Protein AF-A0A0P0N389-F1 (afdb_monomer_lite)

Radius of gyration: 20.63 Å; chains: 1; bounding box: 49×53×70 Å

Structure (mmCIF, N/CA/C/O backbone):
data_AF-A0A0P0N389-F1
#
_entry.id   AF-A0A0P0N389-F1
#
loop_
_atom_site.group_PDB
_atom_site.id
_atom_site.type_symbol
_atom_site.label_atom_id
_atom_site.label_alt_id
_atom_site.label_comp_id
_atom_site.label_asym_id
_atom_site.label_entity_id
_atom_site.label_seq_id
_atom_site.pdbx_PDB_ins_code
_atom_site.Cartn_x
_atom_site.Cartn_y
_atom_site.Cartn_z
_atom_site.occupancy
_atom_site.B_iso_or_equiv
_atom_site.auth_seq_id
_atom_site.auth_comp_id
_atom_site.auth_asym_id
_atom_site.auth_atom_id
_atom_site.pdbx_PDB_model_num
ATOM 1 N N . MET A 1 1 ? -2.014 -27.571 27.155 1.00 30.09 1 MET A N 1
ATOM 2 C CA . MET A 1 1 ? -1.392 -27.600 25.811 1.00 30.09 1 MET A CA 1
ATOM 3 C C . MET A 1 1 ? -0.621 -26.304 25.644 1.00 30.09 1 MET A C 1
ATOM 5 O O . MET A 1 1 ? -1.095 -25.312 26.187 1.00 30.09 1 MET A O 1
ATOM 9 N N . PRO A 1 2 ? 0.585 -26.302 25.059 1.00 32.19 2 PRO A N 1
ATOM 10 C CA . PRO A 1 2 ? 1.485 -25.169 25.199 1.00 32.19 2 PRO A CA 1
ATOM 11 C C . PRO A 1 2 ? 0.888 -23.954 24.489 1.00 32.19 2 PRO A C 1
ATOM 13 O O . PRO A 1 2 ? 0.605 -24.010 23.295 1.00 32.19 2 PRO A O 1
ATOM 16 N N . ASN A 1 3 ? 0.693 -22.877 25.251 1.00 33.03 3 ASN A N 1
ATOM 17 C CA . ASN A 1 3 ? 0.392 -21.539 24.761 1.00 33.03 3 ASN A CA 1
ATOM 18 C C . ASN A 1 3 ? 1.588 -21.044 23.938 1.00 33.03 3 ASN A C 1
ATOM 20 O O . ASN A 1 3 ? 2.467 -20.360 24.456 1.00 33.03 3 ASN A O 1
ATOM 24 N N . GLY A 1 4 ? 1.643 -21.420 22.664 1.00 32.09 4 GLY A N 1
ATOM 25 C CA . GLY A 1 4 ? 2.472 -20.725 21.692 1.00 32.09 4 GLY A CA 1
ATOM 26 C C . GLY A 1 4 ? 1.808 -19.389 21.403 1.00 32.09 4 GLY A C 1
ATOM 27 O O . GLY A 1 4 ? 0.853 -19.340 20.629 1.00 32.09 4 GLY A O 1
ATOM 28 N N . LYS A 1 5 ? 2.270 -18.311 22.048 1.00 38.75 5 LYS A N 1
ATOM 29 C CA . LYS A 1 5 ? 2.018 -16.966 21.528 1.00 38.75 5 LYS A CA 1
ATOM 30 C C . LYS A 1 5 ? 2.505 -16.975 20.083 1.00 38.75 5 LYS A C 1
ATOM 32 O O . LYS A 1 5 ? 3.635 -17.354 19.794 1.00 38.75 5 LYS A O 1
ATOM 37 N N . ASN A 1 6 ? 1.598 -16.684 19.165 1.00 47.44 6 ASN A N 1
ATOM 38 C CA . ASN A 1 6 ? 1.933 -16.602 17.761 1.00 47.44 6 ASN A CA 1
ATOM 39 C C . ASN A 1 6 ? 2.642 -15.252 17.587 1.00 47.44 6 ASN A C 1
ATOM 41 O O . ASN A 1 6 ? 1.976 -14.250 17.347 1.00 47.44 6 ASN A O 1
ATOM 45 N N . ASP A 1 7 ? 3.967 -15.216 17.767 1.00 48.06 7 ASP A N 1
ATOM 46 C CA . ASP A 1 7 ? 4.815 -14.001 17.779 1.00 48.06 7 ASP A CA 1
ATOM 47 C C . ASP A 1 7 ? 4.756 -13.170 16.468 1.00 48.06 7 ASP A C 1
ATOM 49 O O . ASP A 1 7 ? 5.422 -12.147 16.320 1.00 48.06 7 ASP A O 1
ATOM 53 N N . ASN A 1 8 ? 3.946 -13.604 15.495 1.00 56.94 8 ASN A N 1
ATOM 54 C CA . ASN A 1 8 ? 3.687 -12.950 14.211 1.00 56.94 8 ASN A CA 1
ATOM 55 C C . ASN A 1 8 ? 2.223 -12.494 14.028 1.00 56.94 8 ASN A C 1
ATOM 57 O O . ASN A 1 8 ? 1.848 -12.092 12.924 1.00 56.94 8 ASN A O 1
ATOM 61 N N . ALA A 1 9 ? 1.379 -12.584 15.060 1.00 84.31 9 ALA A N 1
ATOM 62 C CA . ALA A 1 9 ? 0.003 -12.107 14.985 1.00 84.31 9 ALA A CA 1
ATOM 63 C C . ALA A 1 9 ? -0.034 -10.573 14.883 1.00 84.31 9 ALA A C 1
ATOM 65 O O . ALA A 1 9 ? 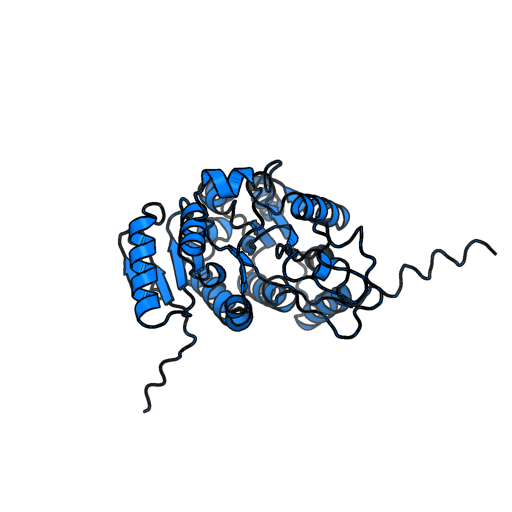0.587 -9.869 15.680 1.00 84.31 9 ALA A O 1
ATOM 66 N N . VAL A 1 10 ? -0.772 -10.064 13.894 1.00 93.44 10 VAL A N 1
ATOM 67 C CA . VAL A 1 10 ? -1.028 -8.627 13.727 1.00 93.44 10 VAL A CA 1
ATOM 68 C C . VAL A 1 10 ? -1.846 -8.123 14.910 1.00 93.44 10 VAL A C 1
ATOM 70 O O . VAL A 1 10 ? -2.863 -8.718 15.261 1.00 93.44 10 VAL A O 1
ATOM 73 N N . GLU A 1 11 ? -1.403 -7.028 15.522 1.00 96.25 11 GLU A N 1
ATOM 74 C CA . GLU A 1 11 ? -2.189 -6.306 16.518 1.00 96.25 11 GLU A CA 1
ATOM 75 C C . GLU A 1 11 ? -3.249 -5.474 15.790 1.00 96.25 11 GLU A C 1
ATOM 77 O O . GLU A 1 11 ? -2.913 -4.591 15.002 1.00 96.25 11 GLU A O 1
ATOM 82 N N . ILE A 1 12 ? -4.528 -5.760 16.030 1.00 97.06 12 ILE A N 1
ATOM 83 C CA . ILE A 1 12 ? -5.650 -5.098 15.358 1.00 97.06 12 ILE A CA 1
ATOM 84 C C . ILE A 1 12 ? -6.293 -4.126 16.344 1.00 97.06 12 ILE A C 1
ATOM 86 O O . ILE A 1 12 ? -6.987 -4.522 17.284 1.00 97.06 12 ILE A O 1
ATOM 90 N N . VAL A 1 13 ? -6.079 -2.835 16.118 1.00 96.50 13 VAL A N 1
ATOM 91 C CA . VAL A 1 13 ? -6.523 -1.773 17.020 1.00 96.50 13 VAL A CA 1
ATOM 92 C C . VAL A 1 13 ? -7.686 -1.026 16.391 1.00 96.50 13 VAL A C 1
ATOM 94 O O . VAL A 1 13 ? -7.509 -0.288 15.427 1.00 96.50 13 VAL A O 1
ATOM 97 N N . CYS A 1 14 ? -8.874 -1.177 16.963 1.00 96.19 14 CYS A N 1
ATOM 98 C CA . CYS A 1 14 ? -10.055 -0.434 16.543 1.00 96.19 14 CYS A CA 1
ATOM 99 C C . CYS A 1 14 ? -10.132 0.902 17.276 1.00 96.19 14 CYS A C 1
ATOM 101 O O . CYS A 1 14 ? -10.114 0.950 18.507 1.00 96.19 14 CYS A O 1
ATOM 103 N N . THR A 1 15 ? -10.182 1.976 16.497 1.00 94.06 15 THR A N 1
ATOM 104 C CA . THR A 1 15 ? -10.127 3.368 16.958 1.00 94.06 15 THR A CA 1
ATOM 105 C C . THR A 1 15 ? -11.488 4.050 16.801 1.00 94.06 15 THR A C 1
ATOM 107 O O . THR A 1 15 ? -12.372 3.534 16.110 1.00 94.06 15 THR A O 1
ATOM 110 N N . GLY A 1 16 ? -11.686 5.195 17.460 1.00 88.62 16 GLY A N 1
ATOM 111 C CA . GLY A 1 16 ? -12.921 5.981 17.354 1.00 88.62 16 GLY A CA 1
ATOM 112 C C . GLY A 1 16 ? -14.187 5.245 17.809 1.00 88.62 16 GLY A C 1
ATOM 113 O O . GLY A 1 16 ? -15.267 5.523 17.293 1.00 88.62 16 GLY A O 1
ATOM 114 N N . GLY A 1 17 ? -14.061 4.274 18.722 1.00 84.81 17 GLY A N 1
ATOM 115 C CA . GLY A 1 17 ? -15.198 3.501 19.236 1.00 84.81 17 GLY A CA 1
ATOM 116 C C . GLY A 1 17 ? -15.728 2.419 18.286 1.00 84.81 17 GLY A C 1
ATOM 117 O O . GLY A 1 17 ? -16.791 1.857 18.545 1.00 84.81 17 GLY A O 1
ATOM 118 N N . LEU A 1 18 ? -15.007 2.095 17.204 1.00 90.94 18 LEU A N 1
ATOM 119 C CA . LEU A 1 18 ? -15.381 0.992 16.319 1.00 90.94 18 LEU A CA 1
ATOM 120 C C . LEU A 1 18 ? -15.379 -0.353 17.052 1.00 90.94 18 LEU A C 1
ATOM 122 O O . LEU A 1 18 ? -14.464 -0.686 17.811 1.00 90.94 18 LEU A O 1
ATOM 126 N N . VAL A 1 19 ? -16.405 -1.154 16.766 1.00 87.81 19 VAL A N 1
ATOM 127 C CA . VAL A 1 19 ? -16.591 -2.483 17.347 1.00 87.81 19 VAL A CA 1
ATOM 128 C C . VAL A 1 19 ? -16.515 -3.526 16.242 1.00 87.81 19 VAL A C 1
ATOM 130 O O . VAL A 1 19 ? -17.331 -3.534 15.327 1.00 87.81 19 VAL A O 1
ATOM 133 N N . SER A 1 20 ? -15.541 -4.422 16.359 1.00 91.38 20 SER A N 1
ATOM 134 C CA . SER A 1 20 ? -15.411 -5.630 15.545 1.00 91.38 20 SER A CA 1
ATOM 135 C C . SER A 1 20 ? -14.908 -6.779 16.423 1.00 91.38 20 SER A C 1
ATOM 137 O O . SER A 1 20 ? -14.230 -6.565 17.439 1.00 91.38 20 SER A O 1
ATOM 139 N N . GLU A 1 21 ? -15.269 -8.008 16.061 1.00 89.50 21 GLU A N 1
ATOM 140 C CA . GLU A 1 21 ? -14.790 -9.229 16.720 1.00 89.50 21 GLU A CA 1
ATOM 141 C C . GLU A 1 21 ? -13.316 -9.520 16.406 1.00 89.50 21 GLU A C 1
ATOM 143 O O . GLU A 1 21 ? -12.667 -10.281 17.119 1.00 89.50 21 GLU A O 1
ATOM 148 N N . LYS A 1 22 ? -12.765 -8.884 15.365 1.00 92.31 22 LYS A N 1
ATOM 149 C CA . LYS A 1 22 ? -11.364 -9.031 14.956 1.00 92.31 22 LYS A CA 1
ATOM 150 C C . LYS A 1 22 ? -10.409 -8.115 15.721 1.00 92.31 22 LYS A C 1
ATOM 152 O O . LYS A 1 22 ? -9.203 -8.333 15.661 1.00 92.31 22 LYS A O 1
ATOM 157 N N . CYS A 1 23 ? -10.914 -7.098 16.424 1.00 93.19 23 CYS A N 1
ATOM 158 C CA . CYS A 1 23 ? -10.073 -6.172 17.182 1.00 93.19 23 CYS A CA 1
ATOM 159 C C . CYS A 1 23 ? -9.429 -6.882 18.380 1.00 93.19 23 CYS A C 1
ATOM 161 O O . CYS A 1 23 ? -10.135 -7.384 19.255 1.00 93.19 23 CYS A O 1
ATOM 163 N N . THR A 1 24 ? -8.103 -6.835 18.486 1.00 93.38 24 THR A N 1
ATOM 164 C CA . THR A 1 24 ? -7.379 -7.230 19.704 1.00 93.38 24 THR A CA 1
ATOM 165 C C . THR A 1 24 ? -7.467 -6.144 20.773 1.00 93.38 24 THR A C 1
ATOM 167 O O . THR A 1 24 ? -7.521 -6.442 21.967 1.00 93.38 24 THR A O 1
ATOM 170 N N . ARG A 1 25 ? -7.551 -4.876 20.348 1.00 92.56 25 ARG A N 1
ATOM 171 C CA . ARG A 1 25 ? -7.720 -3.710 21.219 1.00 92.56 25 ARG A CA 1
ATOM 172 C C . ARG A 1 25 ? -8.785 -2.768 20.680 1.00 92.56 25 ARG A C 1
ATOM 174 O O . ARG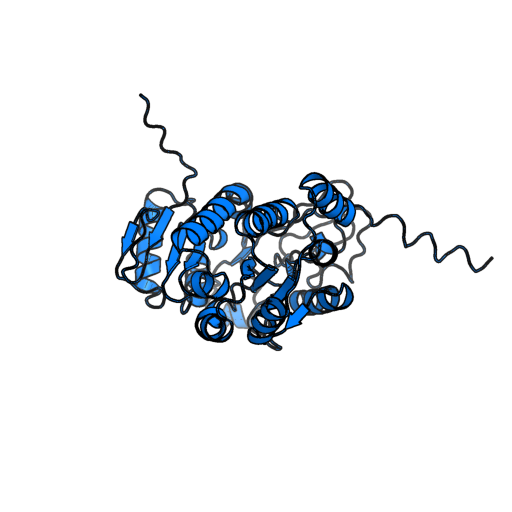 A 1 25 ? -8.949 -2.618 19.472 1.00 92.56 25 ARG A O 1
ATOM 181 N N . ARG A 1 26 ? -9.479 -2.093 21.594 1.00 92.88 26 ARG A N 1
ATOM 182 C CA . ARG A 1 26 ? -10.472 -1.062 21.279 1.00 92.88 26 ARG A CA 1
ATOM 183 C C . ARG A 1 26 ? -10.133 0.201 22.051 1.00 92.88 26 ARG A C 1
ATOM 185 O O . ARG A 1 26 ? -9.856 0.125 23.247 1.00 92.88 26 ARG A O 1
ATOM 192 N N . VAL A 1 27 ? -10.133 1.332 21.361 1.00 92.81 27 VAL A N 1
ATOM 193 C CA . VAL A 1 27 ? -9.868 2.651 21.936 1.00 92.81 27 VAL A CA 1
ATOM 194 C C . VAL A 1 27 ? -10.850 3.673 21.369 1.00 92.81 27 VAL A C 1
ATOM 196 O O . VAL A 1 27 ? -11.275 3.580 20.219 1.00 92.81 27 VAL A O 1
ATOM 199 N N . GLU A 1 28 ? -11.210 4.665 22.179 1.00 91.44 28 GLU A N 1
ATOM 200 C CA . GLU A 1 28 ? -12.109 5.752 21.756 1.00 91.44 28 GLU A CA 1
ATOM 201 C C . GLU A 1 28 ? -11.380 6.875 21.006 1.00 91.44 28 GLU A C 1
ATOM 203 O O . GLU A 1 28 ? -12.012 7.689 20.341 1.00 91.44 28 GLU A O 1
ATOM 208 N N . VAL A 1 29 ? -10.048 6.879 21.062 1.00 89.31 29 VAL A N 1
ATOM 209 C CA . VAL A 1 29 ? -9.176 7.854 20.395 1.00 89.31 29 VAL A CA 1
ATOM 210 C C . VAL A 1 29 ? -9.372 7.799 18.881 1.00 89.31 29 VAL A C 1
ATOM 212 O O . VAL A 1 29 ? -9.338 6.711 18.301 1.00 89.31 29 VAL A O 1
ATOM 215 N N . GLN A 1 30 ? -9.535 8.952 18.233 1.00 90.06 30 GLN A N 1
ATOM 216 C CA . GLN A 1 30 ? -9.589 9.048 16.771 1.00 90.06 30 GLN A CA 1
ATOM 217 C C . GLN A 1 30 ? -8.189 9.115 16.147 1.00 90.06 30 GLN A C 1
ATOM 219 O O . GLN A 1 30 ? -7.245 9.614 16.755 1.00 90.06 30 GLN A O 1
ATOM 224 N N . LEU A 1 31 ? -8.046 8.683 14.888 1.00 89.25 31 LEU A N 1
ATOM 225 C CA . LEU A 1 31 ? -6.760 8.725 14.177 1.00 89.25 31 LEU A CA 1
ATOM 226 C C . LEU A 1 31 ? -6.176 10.151 14.054 1.00 89.25 31 LEU A C 1
ATOM 228 O O . LEU A 1 31 ? -4.957 10.340 14.094 1.00 89.25 31 LEU A O 1
ATOM 232 N N . SER A 1 32 ? -7.043 11.162 13.969 1.00 89.69 32 SER A N 1
ATOM 233 C CA . SER A 1 32 ? -6.669 12.580 13.950 1.00 89.69 32 SER A CA 1
ATOM 234 C C . SER A 1 32 ? -6.014 13.059 15.249 1.00 89.69 32 SER A C 1
ATOM 236 O O . SER A 1 32 ? -5.278 14.047 15.240 1.00 89.69 32 SER A O 1
ATOM 238 N N . GLU A 1 33 ? -6.227 12.358 16.365 1.00 91.81 33 GLU A N 1
ATOM 239 C CA . GLU A 1 33 ? -5.555 12.601 17.644 1.00 91.81 33 GLU A CA 1
ATOM 240 C C . GLU A 1 33 ? -4.174 11.928 17.663 1.00 91.81 33 GLU A C 1
ATOM 242 O O . GLU A 1 33 ? -3.872 11.079 18.504 1.00 91.81 33 GLU A O 1
ATOM 247 N N . THR A 1 34 ? -3.320 12.305 16.707 1.00 89.12 34 THR A N 1
ATOM 248 C CA . THR A 1 34 ? -2.068 11.603 16.380 1.00 89.12 34 THR A CA 1
ATOM 249 C C . THR A 1 34 ? -1.203 11.282 17.604 1.00 89.12 34 THR A C 1
ATOM 251 O O . THR A 1 34 ? -0.726 10.160 17.728 1.00 89.12 34 THR A O 1
ATOM 254 N N . SER A 1 35 ? -1.054 12.210 18.555 1.00 91.12 35 SER A N 1
ATOM 255 C CA . SER A 1 35 ? -0.246 11.995 19.766 1.00 91.12 35 SER A CA 1
ATOM 256 C C . SER A 1 35 ? -0.786 10.876 20.666 1.00 91.12 35 SER A C 1
ATOM 258 O O . SER A 1 35 ? -0.009 10.088 21.199 1.00 91.12 35 SER A O 1
ATOM 260 N N . ASN A 1 36 ? -2.109 10.758 20.804 1.00 92.00 36 ASN A N 1
ATOM 261 C CA . ASN A 1 36 ? -2.734 9.693 21.592 1.00 92.00 36 ASN A CA 1
ATOM 262 C C . ASN A 1 36 ? -2.542 8.328 20.915 1.00 92.00 36 ASN A C 1
ATOM 264 O O . ASN A 1 36 ? -2.261 7.332 21.582 1.00 92.00 36 ASN A O 1
ATOM 268 N N . VAL A 1 37 ? -2.638 8.293 19.582 1.00 93.25 37 VAL A N 1
ATOM 269 C CA . VAL A 1 37 ? -2.403 7.082 18.783 1.00 93.25 37 VAL A CA 1
ATOM 270 C C . VAL A 1 37 ? -0.933 6.657 18.832 1.00 93.25 37 VAL A C 1
ATOM 272 O O . VAL A 1 37 ? -0.654 5.468 18.966 1.00 93.25 37 VAL A O 1
ATOM 275 N N . ILE A 1 38 ? 0.011 7.601 18.795 1.00 93.38 38 ILE A N 1
ATOM 276 C CA . ILE A 1 38 ? 1.445 7.311 18.947 1.00 93.38 38 ILE A CA 1
ATOM 277 C C . ILE A 1 38 ? 1.727 6.696 20.311 1.00 93.38 38 ILE A C 1
ATOM 279 O O . ILE A 1 38 ? 2.327 5.629 20.362 1.00 93.38 38 ILE A O 1
ATOM 283 N N . ASN A 1 39 ? 1.229 7.292 21.397 1.00 92.69 39 ASN A N 1
ATOM 284 C CA . ASN A 1 39 ? 1.406 6.732 22.739 1.00 92.69 39 ASN A CA 1
ATOM 285 C C . ASN A 1 39 ? 0.855 5.299 22.828 1.00 92.69 39 ASN A C 1
ATOM 287 O O . ASN A 1 39 ? 1.442 4.430 23.469 1.00 92.69 39 ASN A O 1
ATOM 291 N N . LEU A 1 40 ? -0.276 5.025 22.172 1.00 93.06 40 LEU A N 1
ATOM 292 C CA . LEU A 1 40 ? -0.839 3.678 22.100 1.00 93.06 40 LEU A CA 1
ATOM 293 C C . LEU A 1 40 ? 0.078 2.704 21.345 1.00 93.06 40 LEU A C 1
ATOM 295 O O . LEU A 1 40 ? 0.295 1.591 21.821 1.00 93.06 40 LEU A O 1
ATOM 299 N N . ILE A 1 41 ? 0.614 3.117 20.195 1.00 94.00 41 ILE A N 1
ATOM 300 C CA . ILE A 1 41 ? 1.555 2.324 19.394 1.00 94.00 41 ILE A CA 1
ATOM 301 C C . ILE A 1 41 ? 2.842 2.053 20.178 1.00 94.00 41 ILE A C 1
ATOM 303 O O . ILE A 1 41 ? 3.291 0.912 20.235 1.00 94.00 41 ILE A O 1
ATOM 307 N N . GLU A 1 42 ? 3.407 3.071 20.823 1.00 92.62 42 GLU A N 1
ATOM 308 C CA . GLU A 1 42 ? 4.610 2.943 21.646 1.00 92.62 42 GLU A CA 1
ATOM 309 C C . GLU A 1 42 ? 4.391 1.986 22.818 1.00 92.62 42 GLU A C 1
ATOM 311 O O . GLU A 1 42 ? 5.261 1.169 23.096 1.00 92.62 42 GLU A O 1
ATOM 316 N N . ASN A 1 43 ? 3.211 2.000 23.444 1.00 92.75 43 ASN A N 1
ATOM 317 C CA . ASN A 1 43 ? 2.863 1.027 24.480 1.00 92.75 43 ASN A CA 1
ATOM 318 C C . ASN A 1 43 ? 2.792 -0.412 23.943 1.00 92.75 43 ASN A C 1
ATOM 320 O O . ASN A 1 43 ? 3.224 -1.333 24.626 1.00 92.75 43 ASN A O 1
ATOM 324 N N . ILE A 1 44 ? 2.269 -0.626 22.730 1.00 92.62 44 ILE A N 1
ATOM 325 C CA . ILE A 1 44 ? 2.251 -1.956 22.091 1.00 92.62 44 ILE A CA 1
ATOM 326 C C . ILE A 1 44 ? 3.683 -2.415 21.775 1.00 92.62 44 ILE A C 1
ATOM 328 O O . ILE A 1 44 ? 4.051 -3.566 22.009 1.00 92.62 44 ILE A O 1
ATOM 332 N N . TRP A 1 45 ? 4.504 -1.509 21.248 1.00 93.50 45 TRP A N 1
ATOM 333 C CA . TRP A 1 45 ? 5.889 -1.792 20.886 1.00 93.50 45 TRP A CA 1
ATOM 334 C C . TRP A 1 45 ? 6.853 -1.840 22.069 1.00 93.50 45 TRP A C 1
ATOM 336 O O . TRP A 1 45 ? 7.940 -2.389 21.912 1.00 93.50 45 TRP A O 1
ATOM 346 N N . ALA A 1 46 ? 6.477 -1.330 23.242 1.00 89.94 46 ALA A N 1
ATOM 347 C CA . ALA A 1 46 ? 7.255 -1.494 24.466 1.00 89.94 46 ALA A CA 1
ATOM 348 C C . ALA A 1 46 ? 7.431 -2.981 24.812 1.00 89.94 46 ALA A C 1
ATOM 350 O O . ALA A 1 46 ? 8.520 -3.393 25.208 1.00 89.94 46 ALA A O 1
ATOM 351 N N . ASP A 1 47 ? 6.383 -3.780 24.590 1.00 83.62 47 ASP A N 1
ATOM 352 C CA . ASP A 1 47 ? 6.408 -5.227 24.799 1.00 83.62 47 ASP A CA 1
ATOM 353 C C . ASP A 1 47 ? 7.011 -5.967 23.591 1.00 83.62 47 ASP A C 1
ATOM 355 O O . ASP A 1 47 ? 7.831 -6.872 23.752 1.00 83.62 47 ASP A O 1
ATOM 359 N N . GLU A 1 48 ? 6.625 -5.585 22.366 1.00 88.81 48 GLU A N 1
ATOM 360 C CA . GLU A 1 48 ? 7.036 -6.257 21.123 1.00 88.81 48 GLU A CA 1
ATOM 361 C C . GLU A 1 48 ? 7.385 -5.238 20.005 1.00 88.81 48 GLU A C 1
ATOM 363 O O . GLU A 1 48 ? 6.553 -4.951 19.140 1.00 88.81 48 GLU A O 1
ATOM 368 N N . PRO A 1 49 ? 8.634 -4.721 19.933 1.00 85.19 49 PRO A N 1
ATOM 369 C CA . PRO A 1 49 ? 9.022 -3.587 19.068 1.00 85.19 49 PRO A CA 1
ATOM 370 C C . PRO A 1 49 ? 8.874 -3.779 17.552 1.00 85.19 49 PRO A C 1
ATOM 372 O O . PRO A 1 49 ? 9.062 -2.845 16.776 1.00 85.19 49 PRO A O 1
ATOM 375 N N . SER A 1 50 ? 8.616 -5.008 17.105 1.00 85.25 50 SER A N 1
ATOM 376 C CA . SER A 1 50 ? 8.464 -5.348 15.684 1.00 85.25 50 SER A CA 1
ATOM 377 C C . SER A 1 50 ? 7.090 -5.925 15.350 1.00 85.25 50 SER A C 1
ATOM 379 O O . SER A 1 50 ? 6.912 -6.508 14.274 1.00 85.25 50 SER A O 1
ATOM 381 N N . LYS A 1 51 ? 6.131 -5.790 16.273 1.00 93.06 51 LYS A N 1
ATOM 382 C CA . LYS A 1 51 ? 4.771 -6.276 16.081 1.00 93.06 51 LYS A CA 1
ATOM 383 C C . LYS A 1 51 ? 4.073 -5.445 14.999 1.00 93.06 51 LYS A C 1
ATOM 385 O O . LYS A 1 51 ? 4.042 -4.218 15.122 1.00 93.06 51 LYS A O 1
ATOM 390 N N . PRO A 1 52 ? 3.543 -6.064 13.930 1.00 95.50 52 PRO A N 1
ATOM 391 C CA . PRO A 1 52 ? 2.759 -5.337 12.941 1.00 95.50 52 PRO A CA 1
ATOM 392 C C . PRO A 1 52 ? 1.431 -4.883 13.555 1.00 95.50 52 PRO A C 1
ATOM 394 O O . PRO A 1 52 ? 0.787 -5.651 14.270 1.00 95.50 52 PRO A O 1
ATOM 397 N N . ILE A 1 53 ? 1.026 -3.649 13.262 1.00 97.19 53 ILE A N 1
ATOM 398 C CA . ILE A 1 53 ? -0.187 -3.018 13.786 1.00 97.19 53 ILE A CA 1
ATOM 399 C C . ILE A 1 53 ? -1.095 -2.643 12.615 1.00 97.19 53 ILE A C 1
ATOM 401 O O . ILE A 1 53 ? -0.684 -1.930 11.699 1.00 97.19 53 ILE A O 1
ATOM 405 N N . LEU A 1 54 ? -2.343 -3.099 12.669 1.00 97.75 54 LEU A N 1
ATOM 406 C CA . LEU A 1 54 ? -3.416 -2.666 11.786 1.00 97.75 54 LEU A CA 1
ATOM 407 C C . LEU A 1 54 ? -4.366 -1.758 12.567 1.00 97.75 54 LEU A C 1
ATOM 409 O O . LEU A 1 54 ? -5.048 -2.205 13.491 1.00 97.75 54 LEU A O 1
ATOM 413 N N . LEU A 1 55 ? -4.415 -0.486 12.189 1.00 97.56 55 LEU A N 1
ATOM 414 C CA . LEU A 1 55 ? -5.360 0.481 12.732 1.00 97.56 55 LEU A CA 1
ATOM 415 C C . LEU A 1 55 ? -6.675 0.379 11.960 1.00 97.56 55 LEU A C 1
ATOM 417 O O . LEU A 1 55 ? -6.709 0.605 10.754 1.00 97.56 55 LEU A O 1
ATOM 421 N N . VAL A 1 56 ? -7.761 0.058 12.653 1.00 97.56 56 VAL A N 1
ATOM 422 C CA . VAL A 1 56 ? -9.114 0.056 12.091 1.00 97.56 56 VAL A CA 1
ATOM 423 C C . VAL A 1 56 ? -9.778 1.381 12.450 1.00 97.56 56 VAL A C 1
ATOM 425 O O . VAL A 1 56 ? -9.921 1.713 13.633 1.00 97.56 56 VAL A O 1
ATOM 428 N N . VAL A 1 57 ? -10.141 2.166 11.438 1.00 96.25 57 VAL A N 1
ATOM 429 C CA . VAL A 1 57 ? -10.489 3.583 11.599 1.00 96.25 57 VAL A CA 1
ATOM 430 C C . VAL A 1 57 ? -11.831 3.945 10.969 1.00 96.25 57 VAL A C 1
ATOM 432 O O . VAL A 1 57 ? -12.311 3.307 10.032 1.00 96.25 57 VAL A O 1
ATOM 435 N N . THR A 1 58 ? -12.460 4.995 11.494 1.00 94.31 58 THR A N 1
ATOM 436 C CA . THR A 1 58 ? -13.672 5.586 10.904 1.00 94.31 58 THR A CA 1
ATOM 437 C C . THR A 1 58 ? -13.351 6.495 9.720 1.00 94.31 58 THR A C 1
ATOM 439 O O . THR A 1 58 ? -14.163 6.613 8.809 1.00 94.31 58 THR A O 1
ATOM 442 N N . ALA A 1 59 ? -12.164 7.102 9.730 1.00 94.00 59 ALA A N 1
ATOM 443 C CA . ALA A 1 59 ? -11.622 7.968 8.692 1.00 94.00 59 ALA A CA 1
ATOM 444 C C . ALA A 1 59 ? -10.088 7.872 8.698 1.00 94.00 59 ALA A C 1
ATOM 446 O O . ALA A 1 59 ? -9.480 7.656 9.750 1.00 94.00 59 ALA A O 1
ATOM 447 N N . PHE A 1 60 ? -9.464 8.044 7.538 1.00 94.69 60 PHE A N 1
ATOM 448 C CA . PHE A 1 60 ? -8.014 8.023 7.365 1.00 94.69 60 PHE A CA 1
ATOM 449 C C . PHE A 1 60 ? -7.340 9.351 7.717 1.00 94.69 60 PHE A C 1
ATOM 451 O O . PHE A 1 60 ? -6.122 9.367 7.898 1.00 94.69 60 PHE A O 1
ATOM 458 N N . SER A 1 61 ? -8.096 10.445 7.844 1.00 92.94 61 SER A N 1
ATOM 459 C CA . SER A 1 61 ? -7.607 11.753 8.290 1.00 92.94 61 SER A CA 1
ATOM 460 C C . SER A 1 61 ? -6.666 11.646 9.499 1.00 92.94 61 SER A C 1
ATOM 462 O O . SER A 1 61 ? -7.071 11.258 10.596 1.00 92.94 61 SER A O 1
ATOM 464 N N . GLY A 1 62 ? -5.404 12.038 9.307 1.00 90.81 62 GLY A N 1
ATOM 465 C CA . GLY A 1 62 ? -4.342 11.958 10.310 1.00 90.81 62 GLY A CA 1
ATOM 466 C C . GLY A 1 62 ? -3.326 10.841 10.060 1.00 90.81 62 GLY A C 1
ATOM 467 O O . GLY A 1 62 ? -2.252 10.871 10.666 1.00 90.81 62 GLY A O 1
ATOM 468 N N . PHE A 1 63 ? -3.593 9.896 9.148 1.00 92.88 63 PHE A N 1
ATOM 469 C CA . PHE A 1 63 ? -2.680 8.787 8.850 1.00 92.88 63 PHE A CA 1
ATOM 470 C C . PHE A 1 63 ? -1.329 9.277 8.324 1.00 92.88 63 PHE A C 1
ATOM 472 O O . PHE A 1 63 ? -0.278 8.816 8.772 1.00 92.88 63 PHE A O 1
ATOM 479 N N . GLY A 1 64 ? -1.332 10.250 7.405 1.00 89.69 64 GLY A N 1
ATOM 480 C CA . GLY A 1 64 ? -0.091 10.769 6.827 1.00 89.69 64 GLY A CA 1
ATOM 481 C C . GLY A 1 64 ? 0.805 11.423 7.884 1.00 89.69 64 GLY A C 1
ATOM 482 O O . GLY A 1 64 ? 2.023 11.224 7.893 1.00 89.69 64 GLY A O 1
ATOM 483 N N . LYS A 1 65 ? 0.189 12.158 8.817 1.00 90.50 65 LYS A N 1
ATOM 484 C CA . LYS A 1 65 ? 0.873 12.779 9.956 1.00 90.50 65 LYS A CA 1
ATOM 485 C C . LYS A 1 65 ? 1.409 11.728 10.930 1.00 90.50 65 LYS A C 1
ATOM 487 O O . LYS A 1 65 ? 2.568 11.824 11.324 1.00 90.50 65 LYS A O 1
ATOM 492 N N . LEU A 1 66 ? 0.619 10.699 11.242 1.00 93.19 66 LEU A N 1
ATOM 493 C CA . LEU A 1 66 ? 1.033 9.580 12.090 1.00 93.19 66 LEU A CA 1
ATOM 494 C C . LEU A 1 66 ? 2.279 8.877 11.543 1.00 93.19 66 LEU A C 1
ATOM 496 O O . LEU A 1 66 ? 3.277 8.748 12.245 1.00 93.19 66 LEU A O 1
ATOM 500 N N . ILE A 1 67 ? 2.242 8.453 10.278 1.00 91.62 67 ILE A N 1
ATOM 501 C CA . ILE A 1 67 ? 3.359 7.746 9.639 1.00 91.62 67 ILE A CA 1
ATOM 502 C C . ILE A 1 67 ? 4.630 8.602 9.638 1.00 91.62 67 ILE A C 1
ATOM 504 O O . ILE A 1 67 ? 5.731 8.091 9.866 1.00 91.62 67 ILE A O 1
ATOM 508 N N . LYS A 1 68 ? 4.485 9.914 9.420 1.00 88.44 68 LYS A N 1
ATOM 509 C CA . LYS A 1 68 ? 5.597 10.858 9.504 1.00 88.44 68 LYS A CA 1
ATOM 510 C C . LYS A 1 68 ? 6.184 10.910 10.917 1.00 88.44 68 LYS A C 1
ATOM 512 O O . LYS A 1 68 ? 7.389 10.731 11.054 1.00 88.44 68 LYS A O 1
ATOM 517 N N . GLU A 1 69 ? 5.363 11.115 11.944 1.00 90.56 69 GLU A N 1
ATOM 518 C CA . GLU A 1 69 ? 5.823 11.221 13.336 1.00 90.56 69 GLU A CA 1
ATOM 519 C C . GLU A 1 69 ? 6.461 9.915 13.841 1.00 90.56 69 GLU A C 1
ATOM 521 O O . GLU A 1 69 ? 7.529 9.957 14.450 1.00 90.56 69 GLU A O 1
ATOM 526 N N . ILE A 1 70 ? 5.900 8.752 13.491 1.00 91.00 70 ILE A N 1
ATOM 527 C CA . ILE A 1 70 ? 6.495 7.434 13.781 1.00 91.00 70 ILE A CA 1
ATOM 528 C C . ILE A 1 70 ? 7.872 7.282 13.118 1.00 91.00 70 ILE A C 1
ATOM 530 O O . ILE A 1 70 ? 8.821 6.794 13.735 1.00 91.00 70 ILE A O 1
ATOM 534 N N . SER A 1 71 ? 8.012 7.713 11.860 1.00 88.50 71 SER A N 1
ATOM 535 C CA . SER A 1 71 ? 9.316 7.692 11.193 1.00 88.50 71 SER A CA 1
ATOM 536 C C . SER A 1 71 ? 10.309 8.634 11.878 1.00 88.50 71 SER A C 1
ATOM 538 O O . SER A 1 71 ? 11.482 8.284 12.008 1.00 88.50 71 SER A O 1
ATOM 540 N N . GLU A 1 72 ? 9.867 9.822 12.299 1.00 87.31 72 GLU A N 1
ATOM 541 C CA . GLU A 1 72 ? 10.712 10.830 12.949 1.00 87.31 72 GLU A CA 1
ATOM 542 C C . GLU A 1 72 ? 11.144 10.408 14.365 1.00 87.31 72 GLU A C 1
ATOM 544 O O . GLU A 1 72 ? 12.282 10.695 14.746 1.00 87.31 72 GLU A O 1
ATOM 549 N N . SER A 1 73 ? 10.320 9.639 15.091 1.00 86.25 73 SER A N 1
ATOM 550 C CA . SER A 1 73 ? 10.691 9.014 16.375 1.00 86.25 73 SER A CA 1
ATOM 551 C C . SER A 1 73 ? 11.701 7.869 16.221 1.00 86.25 73 SER A C 1
ATOM 553 O O . SER A 1 73 ? 12.309 7.414 17.190 1.00 86.25 73 SER A O 1
ATOM 555 N N . GLY A 1 74 ? 11.963 7.440 14.983 1.00 86.50 74 GLY A N 1
ATOM 556 C CA . GLY A 1 74 ? 12.939 6.406 14.667 1.00 86.50 74 GLY A CA 1
ATOM 557 C C . GLY A 1 74 ? 12.376 4.991 14.695 1.00 86.50 74 GLY A C 1
ATOM 558 O O . GLY A 1 74 ? 13.171 4.052 14.604 1.00 86.50 74 GLY A O 1
ATOM 559 N N . SER A 1 75 ? 11.055 4.835 14.741 1.00 90.44 75 SER A N 1
ATOM 560 C CA . SER A 1 75 ? 10.360 3.549 14.637 1.00 90.44 75 SER A CA 1
ATOM 561 C C . SER A 1 75 ? 9.994 3.221 13.188 1.00 90.44 75 SER A C 1
ATOM 563 O O . SER A 1 75 ? 9.887 4.117 12.355 1.00 90.44 75 SER A O 1
ATOM 565 N N . ASN A 1 76 ? 9.839 1.935 12.857 1.00 92.75 76 ASN A N 1
ATOM 566 C CA . ASN A 1 76 ? 9.603 1.495 11.479 1.00 92.75 76 ASN A CA 1
ATOM 567 C C . ASN A 1 76 ? 8.131 1.712 11.061 1.00 92.75 76 ASN A C 1
ATOM 569 O O . ASN A 1 76 ? 7.272 0.927 11.468 1.00 92.75 76 ASN A O 1
ATOM 573 N N . PRO A 1 77 ? 7.818 2.701 10.201 1.00 92.56 77 PRO A N 1
ATOM 574 C CA . PRO A 1 77 ? 6.444 2.984 9.802 1.00 92.56 77 PRO A CA 1
ATOM 575 C C . PRO A 1 77 ? 5.837 1.898 8.904 1.00 92.56 77 PRO A C 1
ATOM 577 O O . PRO A 1 77 ? 4.620 1.813 8.810 1.00 92.56 77 PRO A O 1
ATOM 580 N N . PHE A 1 78 ? 6.643 1.041 8.259 1.00 93.38 78 PHE A N 1
ATOM 581 C CA . PHE A 1 78 ? 6.131 -0.030 7.389 1.00 93.38 78 PHE A CA 1
ATOM 582 C C . PHE A 1 78 ? 5.443 -1.161 8.162 1.00 93.38 78 PHE A C 1
ATOM 584 O O . PHE A 1 78 ? 4.829 -2.032 7.546 1.00 93.38 78 PHE A O 1
ATOM 591 N N . LEU A 1 79 ? 5.550 -1.167 9.492 1.00 95.06 79 LEU A N 1
ATOM 592 C CA . LEU A 1 79 ? 4.839 -2.098 10.366 1.00 95.06 79 LEU A CA 1
ATOM 593 C C . LEU A 1 79 ? 3.438 -1.605 10.744 1.00 95.06 79 LEU A C 1
ATOM 595 O O . LEU A 1 79 ? 2.719 -2.343 11.407 1.00 95.06 79 LEU A O 1
ATOM 599 N N . ILE A 1 80 ? 3.058 -0.393 10.333 1.00 95.50 80 ILE A N 1
ATOM 600 C CA . ILE A 1 80 ? 1.741 0.184 10.587 1.00 95.50 80 ILE A CA 1
ATOM 601 C C . ILE A 1 80 ? 0.982 0.262 9.267 1.00 95.50 80 ILE A C 1
ATOM 603 O O . ILE A 1 80 ? 1.505 0.753 8.267 1.00 95.50 80 ILE A O 1
ATOM 607 N N . GLU A 1 81 ? -0.266 -0.186 9.285 1.00 95.56 81 GLU A N 1
ATOM 608 C CA . GLU A 1 81 ? -1.231 0.033 8.210 1.00 95.56 81 GLU A CA 1
ATOM 609 C C . GLU A 1 81 ? -2.546 0.540 8.800 1.00 95.56 81 GLU A C 1
ATOM 611 O O . GLU A 1 81 ? -2.831 0.311 9.979 1.00 95.56 81 GLU A O 1
ATOM 616 N N . ALA A 1 82 ? -3.351 1.216 7.986 1.00 96.19 82 ALA A N 1
ATOM 617 C CA . ALA A 1 82 ? -4.710 1.586 8.350 1.00 96.19 82 ALA A CA 1
ATOM 618 C C . ALA A 1 82 ? -5.715 0.969 7.376 1.00 96.19 82 ALA A C 1
ATOM 620 O O . ALA A 1 82 ? -5.466 0.894 6.176 1.00 96.19 82 ALA A O 1
ATOM 621 N N . THR A 1 83 ? -6.868 0.579 7.906 1.00 96.69 83 THR A N 1
ATOM 622 C CA . THR A 1 83 ? -8.046 0.132 7.156 1.00 96.69 83 THR A CA 1
ATOM 623 C C . THR A 1 83 ? -9.309 0.682 7.810 1.00 96.69 83 THR A C 1
ATOM 625 O O . THR A 1 83 ? -9.256 1.100 8.968 1.00 96.69 83 THR A O 1
ATOM 628 N N . GLY A 1 84 ? -10.461 0.688 7.137 1.00 95.31 84 GLY A N 1
ATOM 629 C CA . GLY A 1 84 ? -11.659 1.161 7.820 1.00 95.31 84 GLY A CA 1
ATOM 630 C C . GLY A 1 84 ? -12.939 1.306 7.018 1.00 95.31 84 GLY A C 1
ATOM 631 O O . GLY A 1 84 ? -13.171 0.668 5.987 1.00 95.31 84 GLY A O 1
ATOM 632 N N . ILE A 1 85 ? -13.792 2.188 7.539 1.00 95.12 85 ILE A N 1
ATOM 633 C CA . ILE A 1 85 ? -15.107 2.498 6.974 1.00 95.12 85 ILE A CA 1
ATOM 634 C C . ILE A 1 85 ? -15.025 2.992 5.520 1.00 95.12 85 ILE A C 1
ATOM 636 O O . ILE A 1 85 ? -15.810 2.488 4.717 1.00 95.12 85 ILE A O 1
ATOM 640 N N . PRO A 1 86 ? -14.084 3.869 5.109 1.00 93.88 86 PRO A N 1
ATOM 641 C CA . PRO A 1 86 ? -14.031 4.308 3.713 1.00 93.88 86 PRO A CA 1
ATOM 642 C C . PRO A 1 86 ? -13.839 3.145 2.725 1.00 93.88 86 PRO A C 1
ATOM 644 O O . PRO A 1 86 ? -14.486 3.092 1.683 1.00 93.88 86 PRO A O 1
ATOM 647 N N . GLU A 1 87 ? -13.022 2.145 3.064 1.00 94.81 87 GLU A N 1
ATOM 648 C CA . GLU A 1 87 ? -12.831 0.963 2.210 1.00 94.81 87 GLU A CA 1
ATOM 649 C C . GLU A 1 87 ? -14.041 0.023 2.221 1.00 94.81 87 GLU A C 1
ATOM 651 O O . GLU A 1 87 ? -14.374 -0.571 1.195 1.00 94.81 87 GLU A O 1
ATOM 656 N N . THR A 1 88 ? -14.729 -0.082 3.362 1.00 94.44 88 THR A N 1
ATOM 657 C CA . THR A 1 88 ? -16.015 -0.793 3.488 1.00 94.44 88 THR A CA 1
ATOM 658 C C . THR A 1 88 ? -17.050 -0.171 2.540 1.00 94.44 88 THR A C 1
ATOM 660 O O . THR A 1 88 ? -17.712 -0.883 1.789 1.00 94.44 88 THR A O 1
ATOM 663 N N . MET A 1 89 ? -17.142 1.164 2.501 1.00 91.62 89 MET A N 1
ATOM 664 C CA . MET A 1 89 ? -18.053 1.895 1.611 1.00 91.62 89 MET A CA 1
ATOM 665 C C . MET A 1 89 ? -17.698 1.703 0.133 1.00 91.62 89 MET A C 1
ATOM 667 O O . MET A 1 89 ? -18.584 1.474 -0.692 1.00 91.62 89 MET A O 1
ATOM 671 N N . LEU A 1 90 ? -16.410 1.765 -0.207 1.00 90.12 90 LEU A N 1
ATOM 672 C CA . LEU A 1 90 ? -15.944 1.615 -1.584 1.00 90.12 90 LEU A CA 1
ATOM 673 C C . LEU A 1 90 ? -16.177 0.193 -2.116 1.00 90.12 90 LEU A C 1
ATOM 675 O O . LEU A 1 90 ? -16.682 0.011 -3.225 1.00 90.12 90 LEU A O 1
ATOM 679 N N . SER A 1 91 ? -15.807 -0.812 -1.324 1.00 92.00 91 SER A N 1
ATOM 680 C CA . SER A 1 91 ? -15.854 -2.219 -1.728 1.00 92.00 91 SER A CA 1
ATOM 681 C C . SER A 1 91 ? -17.238 -2.850 -1.566 1.00 92.00 91 SER A C 1
ATOM 683 O O . SER A 1 91 ? -17.545 -3.827 -2.245 1.00 92.00 91 SER A O 1
ATOM 685 N N . GLY A 1 92 ? -18.073 -2.312 -0.673 1.00 91.62 92 GLY A N 1
ATOM 686 C CA . GLY A 1 92 ? -19.324 -2.941 -0.248 1.00 91.62 92 GLY A CA 1
ATOM 687 C C . GLY A 1 92 ? -19.123 -4.176 0.640 1.00 91.62 92 GLY A C 1
ATOM 688 O O . GLY A 1 92 ? -20.088 -4.889 0.914 1.00 91.62 92 GLY A O 1
ATOM 689 N N . LEU A 1 93 ? -17.890 -4.460 1.079 1.00 94.00 93 LEU A N 1
ATOM 690 C CA . LEU A 1 93 ? -17.590 -5.573 1.979 1.00 94.00 93 LEU A CA 1
ATOM 691 C C . LEU A 1 93 ? -17.837 -5.188 3.441 1.00 94.00 93 LEU A C 1
ATOM 693 O O . LEU A 1 93 ? -17.604 -4.039 3.803 1.00 94.00 93 LEU A O 1
ATOM 697 N N . PRO A 1 94 ? -18.228 -6.134 4.315 1.00 95.25 94 PRO A N 1
ATOM 698 C CA . PRO A 1 94 ? -18.285 -5.892 5.754 1.00 95.25 94 PRO A CA 1
ATOM 699 C C . PRO A 1 94 ? -16.911 -5.531 6.332 1.00 95.25 94 PRO A C 1
ATOM 701 O O . PRO A 1 94 ? -15.897 -6.085 5.902 1.00 95.25 94 PRO A O 1
ATOM 704 N N . LEU A 1 95 ? -16.889 -4.693 7.376 1.00 95.69 95 LEU A N 1
ATOM 705 C CA . LEU A 1 95 ? -15.657 -4.235 8.032 1.00 95.69 95 LEU A CA 1
ATOM 706 C C . LEU A 1 95 ? -14.723 -5.399 8.406 1.00 95.69 95 LEU A C 1
ATOM 708 O O . LEU A 1 95 ? -13.540 -5.362 8.086 1.00 95.69 95 LEU A O 1
ATOM 712 N N . ASP A 1 96 ? -15.257 -6.471 8.997 1.00 95.94 96 ASP A N 1
ATOM 713 C CA . ASP A 1 96 ? -14.477 -7.656 9.383 1.00 95.94 96 ASP A CA 1
ATOM 714 C C . ASP A 1 96 ? -13.764 -8.319 8.200 1.00 95.94 96 ASP A C 1
ATOM 716 O O . ASP A 1 96 ? -12.644 -8.804 8.343 1.00 95.94 96 ASP A O 1
ATOM 720 N N . THR A 1 97 ? -14.379 -8.307 7.016 1.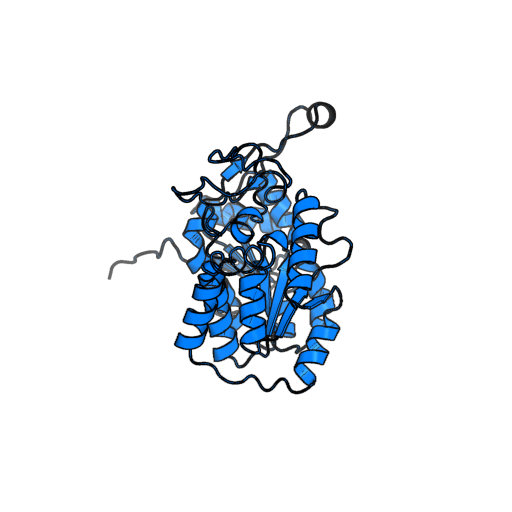00 96.31 97 THR A N 1
ATOM 721 C CA . THR A 1 97 ? -13.767 -8.859 5.800 1.00 96.31 97 THR A CA 1
ATOM 722 C C . THR A 1 97 ? -12.611 -7.988 5.315 1.00 96.31 97 THR A C 1
ATOM 724 O O . THR A 1 97 ? -11.582 -8.510 4.882 1.00 96.31 97 THR A O 1
ATOM 727 N N . VAL A 1 98 ? -12.756 -6.664 5.412 1.00 96.38 98 VAL A N 1
ATOM 728 C CA . VAL A 1 98 ? -11.688 -5.718 5.066 1.00 96.38 98 VAL A CA 1
ATOM 729 C C . VAL A 1 98 ? -10.524 -5.833 6.066 1.00 96.38 98 VAL A C 1
ATOM 731 O O . VAL A 1 98 ? -9.363 -5.872 5.657 1.00 96.38 98 VAL A O 1
ATOM 734 N N . ILE A 1 99 ? -10.819 -6.006 7.361 1.00 97.19 99 ILE A N 1
ATOM 735 C CA . ILE A 1 99 ? -9.807 -6.277 8.395 1.00 97.19 99 ILE A CA 1
ATOM 736 C C . ILE A 1 99 ? -9.043 -7.571 8.085 1.00 97.19 99 ILE A C 1
ATOM 738 O O . ILE A 1 99 ? -7.815 -7.580 8.134 1.00 97.19 99 ILE A O 1
ATOM 742 N N . GLU A 1 100 ? -9.739 -8.661 7.745 1.00 95.88 100 GLU A N 1
ATOM 743 C CA . GLU A 1 100 ? -9.104 -9.939 7.390 1.00 95.88 100 GLU A CA 1
ATOM 744 C C . GLU A 1 100 ? -8.179 -9.815 6.176 1.00 95.88 100 GLU A C 1
ATOM 746 O O . GLU A 1 100 ? -7.072 -10.362 6.176 1.00 95.88 100 GLU A O 1
ATOM 751 N N . TYR A 1 101 ? -8.617 -9.079 5.152 1.00 96.12 101 TYR A N 1
ATOM 752 C CA . TYR A 1 101 ? -7.814 -8.802 3.967 1.00 96.12 101 TYR A CA 1
ATOM 753 C C . TYR A 1 101 ? -6.485 -8.129 4.339 1.00 96.12 101 TYR A C 1
ATOM 755 O O . TYR A 1 101 ? -5.416 -8.655 4.009 1.00 96.12 101 TYR A O 1
ATOM 763 N N . TRP A 1 102 ? -6.547 -7.019 5.078 1.00 96.00 102 TRP A N 1
ATOM 764 C CA . TRP A 1 102 ? -5.368 -6.236 5.443 1.00 96.00 102 TRP A CA 1
ATOM 765 C C . TRP A 1 102 ? -4.471 -6.916 6.472 1.00 96.00 102 TRP A C 1
ATOM 767 O O . TRP A 1 102 ? -3.247 -6.883 6.328 1.00 96.00 102 TRP A O 1
ATOM 777 N N . ALA A 1 103 ? -5.046 -7.588 7.470 1.00 95.75 103 ALA A N 1
ATOM 778 C CA . ALA A 1 103 ? -4.278 -8.364 8.437 1.00 95.75 103 ALA A CA 1
ATOM 779 C C . ALA A 1 103 ? -3.499 -9.484 7.733 1.00 95.75 103 ALA A C 1
ATOM 781 O O . ALA A 1 103 ? -2.301 -9.646 7.966 1.00 95.75 103 ALA A O 1
ATOM 782 N N . GLY A 1 104 ? -4.136 -10.204 6.803 1.00 93.75 104 GLY A N 1
ATOM 783 C CA . GLY A 1 104 ? -3.458 -11.237 6.024 1.00 93.75 104 GLY A CA 1
ATOM 784 C C . GLY A 1 104 ? -2.378 -10.681 5.088 1.00 93.75 104 GLY A C 1
ATOM 785 O O . GLY A 1 104 ? -1.297 -11.265 5.013 1.00 93.75 104 GLY A O 1
ATOM 786 N N . MET A 1 105 ? -2.601 -9.523 4.449 1.00 92.94 105 MET A N 1
ATOM 787 C CA . MET A 1 105 ? -1.566 -8.831 3.661 1.00 92.94 105 MET A CA 1
ATOM 788 C C . MET A 1 105 ? -0.362 -8.423 4.517 1.00 92.94 105 MET A C 1
ATOM 790 O O . MET A 1 105 ? 0.786 -8.631 4.111 1.00 92.94 105 MET A O 1
ATOM 794 N N . LEU A 1 106 ? -0.598 -7.871 5.710 1.00 93.25 106 LEU A N 1
ATOM 795 C CA . LEU A 1 106 ? 0.460 -7.512 6.656 1.00 93.25 106 LEU A CA 1
ATOM 796 C C . LEU A 1 106 ? 1.269 -8.737 7.082 1.00 93.25 106 LEU A C 1
ATOM 798 O O . LEU A 1 106 ? 2.498 -8.703 7.025 1.00 93.25 106 LEU A O 1
ATOM 802 N N . THR A 1 107 ? 0.602 -9.834 7.446 1.00 92.19 107 THR A N 1
ATOM 803 C CA . THR A 1 107 ? 1.269 -11.091 7.804 1.00 92.19 107 THR A CA 1
ATOM 804 C C . THR A 1 107 ? 2.084 -11.648 6.637 1.00 92.19 107 THR A C 1
ATOM 806 O O . THR A 1 107 ? 3.251 -11.996 6.817 1.00 92.19 107 THR A O 1
ATOM 809 N N . ALA A 1 108 ? 1.514 -11.688 5.428 1.00 90.00 108 ALA A N 1
ATOM 810 C CA . ALA A 1 108 ? 2.177 -12.227 4.239 1.00 90.00 108 ALA A CA 1
ATOM 811 C C . ALA A 1 108 ? 3.422 -11.424 3.820 1.00 90.00 108 ALA A C 1
ATOM 813 O O . ALA A 1 108 ? 4.331 -11.969 3.196 1.00 90.00 108 ALA A O 1
ATOM 814 N N . THR A 1 109 ? 3.482 -10.138 4.176 1.00 91.12 109 THR A N 1
ATOM 815 C CA . THR A 1 109 ? 4.560 -9.214 3.783 1.00 91.12 109 THR A CA 1
ATOM 816 C C . THR A 1 109 ? 5.471 -8.820 4.952 1.00 91.12 109 THR A C 1
ATOM 818 O O . THR A 1 109 ? 6.366 -7.985 4.799 1.00 91.12 109 THR A O 1
ATOM 821 N N . LEU A 1 110 ? 5.298 -9.448 6.122 1.00 90.94 110 LEU A N 1
ATOM 822 C CA . LEU A 1 110 ? 5.945 -9.042 7.371 1.00 90.94 110 LEU A CA 1
ATOM 823 C C . LEU A 1 110 ? 7.474 -9.077 7.299 1.00 90.94 110 LEU A C 1
ATOM 825 O O . LEU A 1 110 ? 8.134 -8.133 7.733 1.00 90.94 110 LEU A O 1
ATOM 829 N N . THR A 1 111 ? 8.048 -10.140 6.731 1.00 89.81 111 THR A N 1
ATOM 830 C CA . THR A 1 111 ? 9.506 -10.293 6.602 1.00 89.81 111 THR A CA 1
ATOM 831 C C . THR A 1 111 ? 10.130 -9.141 5.818 1.00 89.81 111 THR A C 1
ATOM 833 O O . THR A 1 111 ? 11.200 -8.653 6.172 1.00 89.81 111 THR A O 1
ATOM 836 N N . GLU A 1 112 ? 9.457 -8.666 4.771 1.00 89.38 112 GLU A N 1
ATOM 837 C CA . GLU A 1 112 ? 9.942 -7.536 3.978 1.00 89.38 112 GLU A CA 1
ATOM 838 C C . GLU A 1 112 ? 9.774 -6.209 4.699 1.00 89.38 112 GLU A C 1
ATOM 840 O O . GLU A 1 112 ? 10.712 -5.415 4.731 1.00 89.38 112 GLU A O 1
ATOM 845 N N . ARG A 1 113 ? 8.615 -5.995 5.334 1.00 91.44 113 ARG A N 1
ATOM 846 C CA . ARG A 1 113 ? 8.338 -4.790 6.125 1.00 91.44 113 ARG A CA 1
ATOM 847 C C . ARG A 1 113 ? 9.348 -4.631 7.266 1.00 91.44 113 ARG A C 1
ATOM 849 O O . ARG A 1 113 ? 9.855 -3.531 7.485 1.00 91.44 113 ARG A O 1
ATOM 856 N N . LYS A 1 114 ? 9.726 -5.731 7.934 1.00 91.12 114 LYS A N 1
ATOM 857 C CA . LYS A 1 114 ? 10.811 -5.765 8.938 1.00 91.12 114 LYS A CA 1
ATOM 858 C C . LYS A 1 114 ? 12.193 -5.467 8.341 1.00 91.12 114 LYS A C 1
ATOM 860 O O . LYS A 1 114 ? 13.061 -4.973 9.050 1.00 91.12 114 LYS A O 1
ATOM 865 N N . GLY A 1 115 ? 12.392 -5.732 7.050 1.00 89.12 115 GLY A N 1
ATOM 866 C CA . GLY A 1 115 ? 13.631 -5.456 6.317 1.00 89.12 115 GLY A CA 1
ATOM 867 C C . GLY A 1 115 ? 13.830 -3.993 5.899 1.00 89.12 115 GLY A C 1
ATOM 868 O O . GLY A 1 115 ? 14.871 -3.672 5.319 1.00 89.12 115 GLY A O 1
ATOM 869 N N . ALA A 1 116 ? 12.871 -3.100 6.170 1.00 90.81 116 ALA A N 1
ATOM 870 C CA . ALA A 1 116 ? 13.027 -1.673 5.907 1.00 90.81 116 ALA A CA 1
ATOM 871 C C . ALA A 1 116 ? 14.228 -1.101 6.682 1.00 90.81 116 ALA A C 1
ATOM 873 O O . ALA A 1 116 ? 14.374 -1.307 7.888 1.00 90.81 116 ALA A O 1
ATOM 874 N N . LYS A 1 117 ? 15.099 -0.353 5.997 1.00 88.69 117 LYS A N 1
ATOM 875 C CA . LYS A 1 117 ? 16.323 0.193 6.593 1.00 88.69 117 LYS A CA 1
ATOM 876 C C . LYS A 1 117 ? 16.100 1.621 7.076 1.00 88.69 117 LYS A C 1
ATOM 878 O O . LYS A 1 117 ? 15.643 2.477 6.318 1.00 88.69 117 LYS A O 1
ATOM 883 N N . ARG A 1 118 ? 16.505 1.896 8.316 1.00 88.44 118 ARG A N 1
ATOM 884 C CA . ARG A 1 118 ? 16.604 3.255 8.859 1.00 88.44 118 ARG A CA 1
ATOM 885 C C . ARG A 1 118 ? 17.778 3.989 8.202 1.00 88.44 118 ARG A C 1
ATOM 887 O O . ARG A 1 118 ? 18.890 3.467 8.157 1.00 88.44 118 ARG A O 1
ATOM 894 N N . ARG A 1 119 ? 17.544 5.201 7.700 1.00 81.56 119 ARG A N 1
ATOM 895 C CA . ARG A 1 119 ? 18.529 6.043 7.004 1.00 81.56 119 ARG A CA 1
ATOM 896 C C . ARG A 1 119 ? 18.470 7.477 7.500 1.00 81.56 119 ARG A C 1
ATOM 898 O O . ARG A 1 119 ? 17.399 7.991 7.803 1.00 81.56 119 ARG A O 1
ATOM 905 N N . SER A 1 120 ? 19.609 8.153 7.499 1.00 77.06 120 SER A N 1
ATOM 906 C CA . SER A 1 120 ? 19.641 9.607 7.647 1.00 77.06 120 SER A CA 1
ATOM 907 C C . SER A 1 120 ? 19.403 10.237 6.272 1.00 77.06 120 SER A C 1
ATOM 909 O O . SER A 1 120 ? 20.173 9.960 5.348 1.00 77.06 120 SER A O 1
ATOM 911 N N . PRO A 1 121 ? 18.345 11.041 6.076 1.00 72.50 121 PRO A N 1
ATOM 912 C CA . PRO A 1 121 ? 18.089 11.651 4.781 1.00 72.50 121 PRO A CA 1
ATOM 913 C C . PRO A 1 121 ? 19.233 12.591 4.392 1.00 72.50 121 PRO A C 1
ATOM 915 O O . PRO A 1 121 ? 19.763 13.333 5.222 1.00 72.50 121 PRO A O 1
ATOM 918 N N . ARG A 1 122 ? 19.591 12.596 3.103 1.00 69.81 122 ARG A N 1
ATOM 919 C CA . ARG A 1 122 ? 20.523 13.588 2.559 1.00 69.81 122 ARG A CA 1
ATOM 920 C C . ARG A 1 122 ? 19.851 14.953 2.597 1.00 69.81 122 ARG A C 1
ATOM 922 O O . ARG A 1 122 ? 18.865 15.189 1.906 1.00 69.81 122 ARG A O 1
ATOM 929 N N . VAL A 1 123 ? 20.391 15.845 3.411 1.00 70.81 123 VAL A N 1
ATOM 930 C CA . VAL A 1 123 ? 19.887 17.206 3.575 1.00 70.81 123 VAL A CA 1
ATOM 931 C C . VAL A 1 123 ? 20.938 18.212 3.124 1.00 70.81 123 VAL A C 1
ATOM 933 O O . VAL A 1 123 ? 22.142 17.989 3.257 1.00 70.81 123 VAL A O 1
ATOM 936 N N . SER A 1 124 ? 20.487 19.333 2.562 1.00 75.38 124 SER A N 1
ATOM 937 C CA . SER A 1 124 ? 21.398 20.407 2.162 1.00 75.38 124 SER A CA 1
ATOM 938 C C . SER A 1 124 ? 22.103 21.003 3.384 1.00 75.38 124 SER A C 1
ATOM 940 O O . SER A 1 124 ? 21.544 21.024 4.480 1.00 75.38 124 SER A O 1
ATOM 942 N N . ARG A 1 125 ? 23.298 21.579 3.202 1.00 74.81 125 ARG A N 1
ATOM 943 C CA . ARG A 1 125 ? 24.026 22.269 4.287 1.00 74.81 125 ARG A CA 1
ATOM 944 C C . ARG A 1 125 ? 23.165 23.333 4.984 1.00 74.81 125 ARG A C 1
ATOM 946 O O . ARG A 1 125 ? 23.240 23.490 6.196 1.00 74.81 125 ARG A O 1
ATOM 953 N N . ARG A 1 126 ? 22.307 24.027 4.227 1.00 77.88 126 ARG A N 1
ATOM 954 C CA . ARG A 1 126 ? 21.350 25.014 4.752 1.00 77.88 126 ARG A CA 1
ATOM 955 C C . ARG A 1 126 ? 20.320 24.379 5.687 1.00 77.88 126 ARG A C 1
ATOM 957 O O . ARG A 1 126 ? 19.986 24.965 6.709 1.00 77.88 126 ARG A O 1
ATOM 964 N N . GLU A 1 127 ? 19.834 23.195 5.341 1.00 74.62 127 GLU A N 1
ATOM 965 C CA . GLU A 1 127 ? 18.858 22.441 6.130 1.00 74.62 127 GLU A CA 1
ATOM 966 C C . GLU A 1 127 ? 19.496 21.871 7.409 1.00 74.62 127 GLU A C 1
ATOM 968 O O . GLU A 1 127 ? 18.906 21.981 8.479 1.00 74.62 127 GLU A O 1
ATOM 973 N N . VAL A 1 128 ? 20.734 21.358 7.325 1.00 78.88 128 VAL A N 1
ATOM 974 C CA . VAL A 1 128 ? 21.522 20.904 8.492 1.00 78.88 128 VAL A CA 1
ATOM 975 C C . VAL A 1 128 ? 21.675 22.031 9.514 1.00 78.88 128 VAL A C 1
ATOM 977 O O . VAL A 1 128 ? 21.433 21.829 10.702 1.00 78.88 128 VAL A O 1
ATOM 980 N N . LEU A 1 129 ? 22.049 23.225 9.039 1.00 76.56 129 LEU A N 1
ATOM 981 C CA . LEU A 1 129 ? 22.239 24.408 9.880 1.00 76.56 129 LEU A CA 1
ATOM 982 C C . LEU A 1 129 ? 20.916 24.909 10.472 1.00 76.56 129 LEU A C 1
ATOM 984 O O . LEU A 1 129 ? 20.879 25.269 11.643 1.00 76.56 129 LEU A O 1
ATOM 988 N N . ARG A 1 130 ? 19.821 24.891 9.697 1.00 79.88 130 ARG A N 1
ATOM 989 C CA . ARG A 1 130 ? 18.480 25.257 10.188 1.00 79.88 130 ARG A CA 1
ATOM 990 C C . ARG A 1 130 ? 17.970 24.321 11.277 1.00 79.88 130 ARG A C 1
ATOM 992 O O . ARG A 1 130 ? 17.309 24.782 12.197 1.00 79.88 130 ARG A O 1
ATOM 999 N N . ARG A 1 131 ? 18.252 23.024 11.159 1.00 73.50 131 ARG A N 1
ATOM 1000 C CA . ARG A 1 131 ? 17.782 22.002 12.103 1.00 73.50 131 ARG A CA 1
ATOM 1001 C C . ARG A 1 131 ? 18.788 21.686 13.210 1.00 73.50 131 ARG A C 1
ATOM 1003 O O . ARG A 1 131 ? 18.568 20.731 13.940 1.00 73.50 131 ARG A O 1
ATOM 1010 N N . LEU A 1 132 ? 19.885 22.442 13.335 1.00 70.88 132 LEU A N 1
ATOM 1011 C CA . LEU A 1 132 ? 20.930 22.220 14.347 1.00 70.88 132 LEU A CA 1
ATOM 1012 C C . LEU A 1 132 ? 21.390 20.748 14.421 1.00 70.88 132 LEU A C 1
ATOM 1014 O O . LEU A 1 132 ? 21.526 20.189 15.502 1.00 70.88 132 LEU A O 1
ATOM 1018 N N . PHE A 1 133 ? 21.603 20.107 13.265 1.00 65.62 133 PHE A N 1
ATOM 1019 C CA . PHE A 1 133 ? 21.955 18.679 13.140 1.00 65.62 133 PHE A CA 1
ATOM 1020 C C . PHE A 1 133 ? 20.880 17.665 13.589 1.00 65.62 133 PHE A C 1
ATOM 1022 O O . PHE A 1 133 ? 21.096 16.461 13.452 1.00 65.62 133 PHE A O 1
ATOM 1029 N N . LEU A 1 134 ? 19.696 18.107 14.026 1.00 72.81 134 LEU A N 1
ATOM 1030 C CA . LEU A 1 134 ? 18.546 17.251 14.339 1.00 72.81 134 LEU A CA 1
ATOM 1031 C C . LEU A 1 134 ? 17.799 16.878 13.053 1.00 72.81 134 LEU A C 1
ATOM 1033 O O . LEU A 1 134 ? 16.752 17.428 12.706 1.00 72.81 134 LEU A O 1
ATOM 1037 N N . ILE A 1 135 ? 18.389 15.960 12.294 1.00 73.75 135 ILE A N 1
ATOM 1038 C CA . ILE A 1 135 ? 17.796 15.440 11.064 1.00 73.75 135 ILE A CA 1
ATOM 1039 C C . ILE A 1 135 ? 17.114 14.117 11.412 1.00 73.75 135 ILE A C 1
ATOM 1041 O O . ILE A 1 135 ? 17.817 13.144 11.699 1.00 73.75 135 ILE A O 1
ATOM 1045 N N . PRO A 1 136 ? 15.772 14.056 11.402 1.00 75.94 136 PRO A N 1
ATOM 1046 C CA . PRO A 1 136 ? 15.084 12.829 11.747 1.00 75.94 136 PRO A CA 1
ATOM 1047 C C . PRO A 1 136 ? 15.410 11.735 10.724 1.00 75.94 136 PRO A C 1
ATOM 1049 O O . PRO A 1 136 ? 15.565 12.024 9.528 1.00 75.94 136 PRO A O 1
ATOM 1052 N N . PRO A 1 137 ? 15.524 10.477 11.170 1.00 80.69 137 PRO A N 1
ATOM 1053 C CA . PRO A 1 137 ? 15.730 9.360 10.268 1.00 80.69 137 PRO A CA 1
ATOM 1054 C C . PRO A 1 137 ? 14.504 9.145 9.371 1.00 80.69 137 PRO A C 1
ATOM 1056 O O . PRO A 1 137 ? 13.380 9.535 9.685 1.00 80.69 137 PRO A O 1
ATOM 1059 N N . LYS A 1 138 ? 14.723 8.464 8.251 1.00 84.31 138 LYS A N 1
ATOM 1060 C CA . LYS A 1 138 ? 13.682 7.951 7.363 1.00 84.31 138 LYS A CA 1
ATOM 1061 C C . LYS A 1 138 ? 13.854 6.455 7.189 1.00 84.31 138 LYS A C 1
ATOM 1063 O O . LYS A 1 138 ? 14.976 5.979 7.032 1.00 84.31 138 LYS A O 1
ATOM 1068 N N . TYR A 1 139 ? 12.752 5.723 7.178 1.00 89.19 139 TYR A N 1
ATOM 1069 C CA . TYR A 1 139 ? 12.766 4.318 6.790 1.00 89.19 139 TYR A CA 1
ATOM 1070 C C . TYR A 1 139 ? 12.598 4.189 5.284 1.00 89.19 139 TYR A C 1
ATOM 1072 O O . TYR A 1 139 ? 11.743 4.834 4.681 1.00 89.19 139 TYR A O 1
ATOM 1080 N N . VAL A 1 140 ? 13.430 3.349 4.679 1.00 88.69 140 VAL A N 1
ATOM 1081 C CA . VAL A 1 140 ? 13.441 3.108 3.239 1.00 88.69 140 VAL A CA 1
ATOM 1082 C C . VAL A 1 140 ? 13.464 1.605 3.004 1.00 88.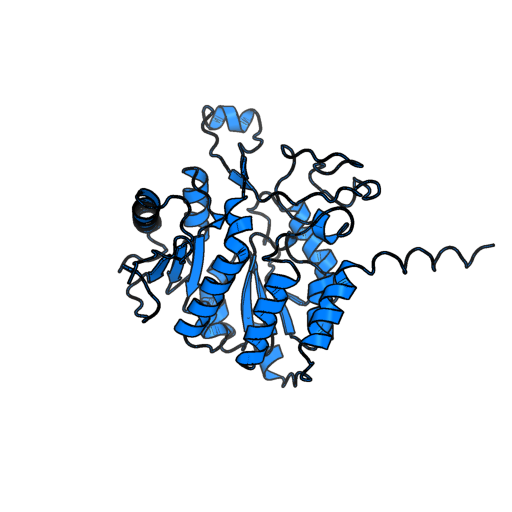69 140 VAL A C 1
ATOM 1084 O O . VAL A 1 140 ? 14.314 0.896 3.546 1.00 88.69 140 VAL A O 1
ATOM 1087 N N . MET A 1 141 ? 12.554 1.111 2.168 1.00 89.12 141 MET A N 1
ATOM 1088 C CA . MET A 1 141 ? 12.668 -0.246 1.639 1.00 89.12 141 MET A CA 1
ATOM 1089 C C . MET A 1 141 ? 13.649 -0.229 0.472 1.00 89.12 141 MET A C 1
ATOM 1091 O O . MET A 1 141 ? 13.521 0.583 -0.445 1.00 89.12 141 MET A O 1
ATOM 1095 N N . LEU A 1 142 ? 14.652 -1.101 0.520 1.00 87.44 142 LEU A N 1
ATOM 1096 C CA . LEU A 1 142 ? 15.602 -1.251 -0.575 1.00 87.44 142 LEU A CA 1
ATOM 1097 C C . LEU A 1 142 ? 15.168 -2.413 -1.468 1.00 87.44 142 LEU A C 1
ATOM 1099 O O . LEU A 1 142 ? 14.776 -3.456 -0.943 1.00 87.44 142 LEU A O 1
ATOM 1103 N N . PRO A 1 143 ? 15.253 -2.259 -2.796 1.00 85.12 143 PRO A N 1
ATOM 1104 C CA . PRO A 1 143 ? 15.056 -3.382 -3.693 1.00 85.12 143 PRO A CA 1
ATOM 1105 C C . PRO A 1 143 ? 16.160 -4.431 -3.490 1.00 85.12 143 PRO A C 1
ATOM 1107 O O . PRO A 1 143 ? 17.279 -4.102 -3.081 1.00 85.12 143 PRO A O 1
ATOM 1110 N N . ARG A 1 144 ? 15.864 -5.696 -3.802 1.00 82.62 144 ARG A N 1
ATOM 1111 C CA . ARG A 1 144 ? 16.854 -6.780 -3.737 1.00 82.62 144 ARG A CA 1
ATOM 1112 C C . ARG A 1 144 ? 17.533 -6.933 -5.091 1.00 82.62 144 ARG A C 1
ATOM 1114 O O . ARG A 1 144 ? 16.865 -7.061 -6.111 1.00 82.62 144 ARG A O 1
ATOM 1121 N N . LEU A 1 145 ? 18.861 -6.926 -5.117 1.00 79.00 145 LEU A N 1
ATOM 1122 C CA . LEU A 1 145 ? 19.608 -7.173 -6.349 1.00 79.00 145 LEU A CA 1
ATOM 1123 C C . LEU A 1 145 ? 19.692 -8.670 -6.623 1.00 79.00 145 LEU A C 1
ATOM 1125 O O . LEU A 1 145 ? 19.984 -9.460 -5.725 1.00 79.00 145 LEU A O 1
ATOM 1129 N N . ARG A 1 146 ? 19.510 -9.043 -7.886 1.00 75.06 146 ARG A N 1
ATOM 1130 C CA . ARG A 1 146 ? 19.837 -10.376 -8.386 1.00 75.06 146 ARG A CA 1
ATOM 1131 C C . ARG A 1 146 ? 21.311 -10.408 -8.780 1.00 75.06 146 ARG A C 1
ATOM 1133 O O . ARG A 1 146 ? 21.874 -9.410 -9.225 1.00 75.06 146 ARG A O 1
ATOM 1140 N N . SER A 1 147 ? 21.945 -11.569 -8.652 1.00 62.22 147 SER A N 1
ATOM 1141 C CA . SER A 1 147 ? 23.370 -11.767 -8.962 1.00 62.22 147 SER A CA 1
ATOM 1142 C C . SER A 1 147 ? 23.747 -11.475 -10.426 1.00 62.22 147 SER A C 1
ATOM 1144 O O . SER A 1 147 ? 24.926 -11.320 -10.729 1.00 62.22 147 SER A O 1
ATOM 1146 N N . VAL A 1 148 ? 22.764 -11.356 -11.328 1.00 57.97 148 VAL A N 1
ATOM 1147 C CA . VAL A 1 148 ? 22.931 -11.209 -12.788 1.00 57.97 148 VAL A CA 1
ATOM 1148 C C . VAL A 1 148 ? 22.730 -9.752 -13.261 1.00 57.97 148 VAL A C 1
ATOM 1150 O O . VAL A 1 148 ? 22.423 -9.500 -14.421 1.00 57.97 148 VAL A O 1
ATOM 1153 N N . ALA A 1 149 ? 22.909 -8.755 -12.387 1.00 56.69 149 ALA A N 1
ATOM 1154 C CA . ALA A 1 149 ? 22.576 -7.338 -12.626 1.00 56.69 149 ALA A CA 1
ATOM 1155 C C . ALA A 1 149 ? 23.427 -6.580 -13.685 1.00 56.69 149 ALA A C 1
ATOM 1157 O O . ALA A 1 149 ? 23.536 -5.354 -13.641 1.00 56.69 149 ALA A O 1
ATOM 1158 N N . VAL A 1 150 ? 24.053 -7.277 -14.635 1.00 55.12 150 VAL A N 1
ATOM 1159 C CA . VAL A 1 150 ? 25.116 -6.736 -15.501 1.00 55.12 150 VAL A CA 1
ATOM 1160 C C . VAL A 1 150 ? 24.589 -5.761 -16.571 1.00 55.12 150 VAL A C 1
ATOM 1162 O O . VAL A 1 150 ? 25.336 -4.880 -16.988 1.00 55.12 150 VAL A O 1
ATOM 1165 N N . ASN A 1 151 ? 23.305 -5.827 -16.957 1.00 61.91 151 ASN A N 1
ATOM 1166 C CA . ASN A 1 151 ? 22.814 -5.144 -18.170 1.00 61.91 151 ASN A CA 1
ATOM 1167 C C . ASN A 1 151 ? 21.716 -4.077 -17.979 1.00 61.91 151 ASN A C 1
ATOM 1169 O O . ASN A 1 151 ? 21.272 -3.496 -18.968 1.00 61.91 151 ASN A O 1
ATOM 1173 N N . CYS A 1 152 ? 21.305 -3.750 -16.751 1.00 69.19 152 CYS A N 1
ATOM 1174 C CA . CYS A 1 152 ? 20.342 -2.664 -16.524 1.00 69.19 152 CYS A CA 1
ATOM 1175 C C . CYS A 1 152 ? 21.039 -1.292 -16.708 1.00 69.19 152 CYS A C 1
ATOM 1177 O O . CYS A 1 152 ? 21.818 -0.864 -15.850 1.00 69.19 152 CYS A O 1
ATOM 1179 N N . ARG A 1 153 ? 20.836 -0.624 -17.859 1.00 57.75 153 ARG A N 1
ATOM 1180 C CA . ARG A 1 153 ? 21.455 0.683 -18.183 1.00 57.75 153 ARG A CA 1
ATOM 1181 C C . ARG A 1 153 ? 20.925 1.800 -17.266 1.00 57.75 153 ARG A C 1
ATOM 1183 O O . ARG A 1 153 ? 19.765 1.806 -16.876 1.00 57.75 153 ARG A O 1
ATOM 1190 N N . ARG A 1 154 ? 21.817 2.723 -16.885 1.00 58.75 154 ARG A N 1
ATOM 1191 C CA . ARG A 1 154 ? 21.741 3.515 -15.639 1.00 58.75 154 ARG A CA 1
ATOM 1192 C C . ARG A 1 154 ? 20.768 4.702 -15.669 1.00 58.75 154 ARG A C 1
ATOM 1194 O O . ARG A 1 154 ? 20.048 4.910 -14.692 1.00 58.75 154 ARG A O 1
ATOM 1201 N N . ASP A 1 155 ? 20.747 5.470 -16.756 1.00 56.84 155 ASP A N 1
ATOM 1202 C CA . ASP A 1 155 ? 20.224 6.848 -16.712 1.00 56.84 155 ASP A CA 1
ATOM 1203 C C . ASP A 1 155 ? 18.693 6.915 -16.794 1.00 56.84 155 ASP A C 1
ATOM 1205 O O . ASP A 1 155 ? 18.063 7.781 -16.186 1.00 56.84 155 ASP A O 1
ATOM 1209 N N . ASP A 1 156 ? 18.079 5.923 -17.437 1.00 64.56 156 ASP A N 1
ATOM 1210 C CA . ASP A 1 156 ? 16.630 5.880 -17.614 1.00 64.56 156 ASP A CA 1
ATOM 1211 C C . ASP A 1 156 ? 15.938 5.118 -16.475 1.00 64.56 156 ASP A C 1
ATOM 1213 O O . ASP A 1 156 ? 14.730 5.233 -16.286 1.00 64.56 156 ASP A O 1
ATOM 1217 N N . VAL A 1 157 ? 16.662 4.327 -15.686 1.00 78.19 157 VAL A N 1
ATOM 1218 C CA . VAL A 1 157 ? 16.035 3.383 -14.747 1.00 78.19 157 VAL A CA 1
ATOM 1219 C C . VAL A 1 157 ? 15.930 3.951 -13.334 1.00 78.19 157 VAL A C 1
ATOM 1221 O O . VAL A 1 157 ? 14.904 3.786 -12.671 1.00 78.19 157 VAL A O 1
ATOM 1224 N N . CYS A 1 158 ? 16.978 4.628 -12.854 1.00 85.50 158 CYS A N 1
ATOM 1225 C CA . CYS A 1 158 ? 17.028 5.157 -11.495 1.00 85.50 158 CYS A CA 1
ATOM 1226 C C . CYS A 1 158 ? 17.173 6.687 -11.501 1.00 85.50 158 CYS A C 1
ATOM 1228 O O . CYS A 1 158 ? 18.292 7.183 -11.635 1.00 85.50 158 CYS A O 1
ATOM 1230 N N . PRO A 1 159 ? 16.098 7.457 -11.235 1.00 85.19 159 PRO A N 1
ATOM 1231 C CA . PRO A 1 159 ? 16.162 8.924 -11.235 1.00 85.19 159 PRO A CA 1
ATOM 1232 C C . PRO A 1 159 ? 17.011 9.507 -10.091 1.00 85.19 159 PRO A C 1
ATOM 1234 O O . PRO A 1 159 ? 17.210 10.714 -10.016 1.00 85.19 159 PRO A O 1
ATOM 1237 N N . PHE A 1 160 ? 17.503 8.657 -9.186 1.00 86.81 160 PHE A N 1
ATOM 1238 C CA . PHE A 1 160 ? 18.351 9.029 -8.053 1.00 86.81 160 PHE A CA 1
ATOM 1239 C C . PHE A 1 160 ? 19.791 8.516 -8.191 1.00 86.81 160 PHE A C 1
ATOM 1241 O O . PHE A 1 160 ? 20.563 8.612 -7.236 1.00 86.81 160 PHE A O 1
ATOM 1248 N N . SER A 1 161 ? 20.145 7.929 -9.342 1.00 85.25 161 SER A N 1
ATOM 1249 C CA . SER A 1 161 ? 21.488 7.401 -9.633 1.00 85.25 161 SER A CA 1
ATOM 1250 C C . SER A 1 161 ? 22.015 6.423 -8.568 1.00 85.25 161 SER A C 1
ATOM 1252 O O . SER A 1 161 ? 23.214 6.358 -8.304 1.00 85.25 161 SER A O 1
ATOM 1254 N N . ALA A 1 162 ? 21.107 5.689 -7.916 1.00 85.44 162 ALA A N 1
ATOM 1255 C CA . ALA A 1 162 ? 21.440 4.670 -6.922 1.00 85.44 162 ALA A CA 1
ATOM 1256 C C . ALA A 1 162 ? 21.796 3.325 -7.564 1.00 85.44 162 ALA A C 1
ATOM 1258 O O . ALA A 1 162 ? 22.448 2.500 -6.931 1.00 85.44 162 ALA A O 1
ATOM 1259 N N . LEU A 1 163 ? 21.370 3.106 -8.811 1.00 79.19 163 LEU A N 1
ATOM 1260 C CA . LEU A 1 163 ? 21.717 1.929 -9.592 1.00 79.19 163 LEU A CA 1
ATOM 1261 C C . LEU A 1 163 ? 22.690 2.320 -10.701 1.00 79.19 163 LEU A C 1
ATOM 1263 O O . LEU A 1 163 ? 22.377 3.082 -11.610 1.00 79.19 163 LEU A O 1
ATOM 1267 N N . GLU A 1 164 ? 23.880 1.764 -10.596 1.00 72.19 164 GLU A N 1
ATOM 1268 C CA . GLU A 1 164 ? 24.976 1.867 -11.532 1.00 72.19 164 GLU A CA 1
ATOM 1269 C C . GLU A 1 164 ? 25.249 0.438 -12.068 1.00 72.19 164 GLU A C 1
ATOM 1271 O O . GLU A 1 164 ? 25.007 -0.526 -11.362 1.00 72.19 164 GLU A O 1
ATOM 1276 N N . ALA A 1 165 ? 25.680 0.246 -13.320 1.00 68.12 165 ALA A N 1
ATOM 1277 C CA . ALA A 1 165 ? 26.025 -1.047 -13.939 1.00 68.12 165 ALA A CA 1
ATOM 1278 C C . ALA A 1 165 ? 26.732 -1.987 -12.944 1.00 68.12 165 ALA A C 1
ATOM 1280 O O . ALA A 1 165 ? 27.878 -1.732 -12.565 1.00 68.12 165 ALA A O 1
ATOM 1281 N N . GLY A 1 166 ? 26.002 -3.008 -12.480 1.00 64.25 166 GLY A N 1
ATOM 1282 C CA . GLY A 1 166 ? 26.432 -3.979 -11.470 1.00 64.25 166 GLY A CA 1
ATOM 1283 C C . GLY A 1 166 ? 26.668 -3.454 -10.041 1.00 64.25 166 GLY A C 1
ATOM 1284 O O . GLY A 1 166 ? 27.025 -4.244 -9.172 1.00 64.25 166 GLY A O 1
ATOM 1285 N N . ARG A 1 167 ? 26.485 -2.158 -9.760 1.00 75.31 167 ARG A N 1
ATOM 1286 C CA . ARG A 1 167 ? 26.733 -1.516 -8.460 1.00 75.31 167 ARG A CA 1
ATOM 1287 C C . ARG A 1 167 ? 25.494 -0.786 -7.943 1.00 75.31 167 ARG A C 1
ATOM 1289 O O . ARG A 1 167 ? 24.953 0.096 -8.598 1.00 75.31 167 ARG A O 1
ATOM 1296 N N . PHE A 1 168 ? 25.101 -1.087 -6.713 1.00 81.56 168 PHE A N 1
ATOM 1297 C CA . PHE A 1 168 ? 24.010 -0.400 -6.029 1.00 81.56 168 PHE A CA 1
ATOM 1298 C C . PHE A 1 168 ? 24.548 0.427 -4.866 1.00 81.56 168 PHE A C 1
ATOM 1300 O O . PHE A 1 168 ? 25.234 -0.090 -3.984 1.00 81.56 168 PHE A O 1
ATOM 1307 N N . ASP A 1 169 ? 24.247 1.719 -4.884 1.00 84.75 169 ASP A N 1
ATOM 1308 C CA . ASP A 1 169 ? 24.549 2.647 -3.804 1.00 84.75 169 ASP A CA 1
ATOM 1309 C C . ASP A 1 169 ? 23.312 2.778 -2.908 1.00 84.75 169 ASP A C 1
ATOM 1311 O O . ASP A 1 169 ? 22.370 3.530 -3.192 1.00 84.75 169 ASP A O 1
ATOM 1315 N N . GLU A 1 170 ? 23.314 2.021 -1.810 1.00 85.50 170 GLU A N 1
ATOM 1316 C CA . GLU A 1 170 ? 22.215 2.040 -0.850 1.00 85.50 170 GLU A CA 1
ATOM 1317 C C . GLU A 1 170 ? 22.002 3.423 -0.205 1.00 85.50 170 GLU A C 1
ATOM 1319 O O . GLU A 1 170 ? 20.890 3.712 0.235 1.00 85.50 170 GLU A O 1
ATOM 1324 N N . ASP A 1 171 ? 23.028 4.282 -0.156 1.00 83.12 171 ASP A N 1
ATOM 1325 C CA . ASP A 1 171 ? 22.954 5.619 0.449 1.00 83.12 171 ASP A CA 1
ATOM 1326 C C . ASP A 1 171 ? 22.336 6.660 -0.489 1.00 83.12 171 ASP A C 1
ATOM 1328 O O . ASP A 1 171 ? 21.899 7.727 -0.044 1.00 83.12 171 ASP A O 1
ATOM 1332 N N . LYS A 1 172 ? 22.324 6.390 -1.799 1.00 84.56 172 LYS A N 1
ATOM 1333 C CA . LYS A 1 172 ? 21.595 7.191 -2.795 1.00 84.56 172 LYS A CA 1
ATOM 1334 C C . LYS A 1 172 ? 20.140 6.739 -2.937 1.00 84.56 172 LYS A C 1
ATOM 1336 O O . LYS A 1 172 ? 19.282 7.553 -3.287 1.00 84.56 172 LYS A O 1
ATOM 1341 N N . CYS A 1 173 ? 19.846 5.465 -2.672 1.00 86.31 173 CYS A N 1
ATOM 1342 C CA . CYS A 1 173 ? 18.528 4.885 -2.914 1.00 86.31 173 CYS A CA 1
ATOM 1343 C C . CYS A 1 173 ? 17.433 5.517 -2.038 1.00 86.31 173 CYS A C 1
ATOM 1345 O O . CYS A 1 173 ? 17.495 5.482 -0.813 1.00 86.31 173 CYS A O 1
ATOM 1347 N N . GLN A 1 174 ? 16.384 6.041 -2.681 1.00 87.00 174 GLN A N 1
ATOM 1348 C CA . GLN A 1 174 ? 15.194 6.579 -2.006 1.00 87.00 174 GLN A CA 1
ATOM 1349 C C . GLN A 1 174 ? 14.063 5.542 -1.844 1.00 87.00 174 GLN A C 1
ATOM 1351 O O . GLN A 1 174 ? 12.985 5.886 -1.374 1.00 87.00 174 GLN A O 1
ATOM 1356 N N . GLY A 1 175 ? 14.270 4.285 -2.261 1.00 88.44 175 GLY A N 1
ATOM 1357 C CA . GLY A 1 175 ? 13.267 3.216 -2.141 1.00 88.44 175 GLY A CA 1
ATOM 1358 C C . GLY A 1 175 ? 12.020 3.409 -3.006 1.00 88.44 175 GLY A C 1
ATOM 1359 O O . GLY A 1 175 ? 10.924 3.045 -2.600 1.00 88.44 175 GLY A O 1
ATOM 1360 N N . CYS A 1 176 ? 12.161 4.002 -4.195 1.00 88.31 176 CYS A N 1
ATOM 1361 C CA . CYS A 1 176 ? 11.039 4.214 -5.122 1.00 88.31 176 CYS A CA 1
ATOM 1362 C C . CYS A 1 176 ? 10.613 2.963 -5.908 1.00 88.31 176 CYS A C 1
ATOM 1364 O O . CYS A 1 176 ? 9.600 3.002 -6.588 1.00 88.31 176 CYS A O 1
ATOM 1366 N N . MET A 1 177 ? 11.392 1.879 -5.857 1.00 89.06 177 MET A N 1
ATOM 1367 C CA . MET A 1 177 ? 11.140 0.603 -6.550 1.00 89.06 177 MET A CA 1
ATOM 1368 C C . MET A 1 177 ? 11.035 0.647 -8.082 1.00 89.06 177 MET A C 1
ATOM 1370 O O . MET A 1 177 ? 10.921 -0.407 -8.693 1.00 89.06 177 MET A O 1
ATOM 1374 N N . LEU A 1 178 ? 11.190 1.808 -8.725 1.00 88.19 178 LEU A N 1
ATOM 1375 C CA . LEU A 1 178 ? 11.094 1.933 -10.183 1.00 88.19 178 LEU A CA 1
ATOM 1376 C C . LEU A 1 178 ? 12.045 0.982 -10.933 1.00 88.19 178 LEU A C 1
ATOM 1378 O O . LEU A 1 178 ? 11.664 0.369 -11.925 1.00 88.19 178 LEU A O 1
ATOM 1382 N N . CYS A 1 179 ? 13.267 0.796 -10.425 1.00 86.19 179 CYS A N 1
ATOM 1383 C CA . CYS A 1 179 ? 14.239 -0.114 -11.030 1.00 86.19 179 CYS A CA 1
ATOM 1384 C C . CYS A 1 179 ? 13.817 -1.588 -11.004 1.00 86.19 179 CYS A C 1
ATOM 1386 O O . CYS A 1 179 ? 14.182 -2.322 -11.919 1.00 86.19 179 CYS A O 1
ATOM 1388 N N . ALA A 1 180 ? 13.026 -2.009 -10.013 1.00 86.69 180 ALA A N 1
ATOM 1389 C CA . ALA A 1 180 ? 12.495 -3.369 -9.941 1.00 86.69 180 ALA A CA 1
ATOM 1390 C C . ALA A 1 180 ? 11.485 -3.660 -11.062 1.00 86.69 180 ALA A C 1
ATOM 1392 O O . ALA A 1 180 ? 11.288 -4.812 -11.437 1.00 86.69 180 ALA A O 1
ATOM 1393 N N . TRP A 1 181 ? 10.871 -2.617 -11.627 1.00 84.38 181 TRP A N 1
ATOM 1394 C CA . TRP A 1 181 ? 9.873 -2.738 -12.691 1.00 84.38 181 TRP A CA 1
ATOM 1395 C C . TRP A 1 181 ? 10.447 -2.537 -14.081 1.00 84.38 181 TRP A C 1
ATOM 1397 O O . TRP A 1 181 ? 9.988 -3.170 -15.029 1.00 84.38 181 TRP A O 1
ATOM 1407 N N . THR A 1 182 ? 11.463 -1.688 -14.206 1.00 83.94 182 THR A N 1
ATOM 1408 C CA . THR A 1 182 ? 12.142 -1.476 -15.486 1.00 83.94 182 THR A CA 1
ATOM 1409 C C . THR A 1 182 ? 13.167 -2.574 -15.785 1.00 83.94 182 THR A C 1
ATOM 1411 O O . THR A 1 182 ? 13.364 -2.890 -16.952 1.00 83.94 182 THR A O 1
ATOM 1414 N N . CYS A 1 183 ? 13.777 -3.179 -14.755 1.00 82.12 183 CYS A N 1
ATOM 1415 C CA . CYS A 1 183 ? 14.783 -4.243 -14.884 1.00 82.12 183 CYS A CA 1
ATOM 1416 C C . CYS A 1 183 ? 14.502 -5.439 -13.942 1.00 82.12 183 CYS A C 1
ATOM 1418 O O . CYS A 1 183 ? 15.305 -5.719 -13.040 1.00 82.12 183 CYS A O 1
ATOM 1420 N N . PRO A 1 184 ? 13.367 -6.149 -14.100 1.00 79.75 184 PRO A N 1
ATOM 1421 C CA . PRO A 1 184 ? 12.967 -7.255 -13.219 1.00 79.75 184 PRO A CA 1
ATOM 1422 C C . PRO A 1 184 ? 13.936 -8.455 -13.232 1.00 79.75 184 PRO A C 1
ATOM 1424 O O . PRO A 1 184 ? 13.955 -9.274 -12.311 1.00 79.75 184 PRO A O 1
ATOM 1427 N N . GLU A 1 185 ? 14.771 -8.585 -14.262 1.00 77.62 185 GLU A N 1
ATOM 1428 C CA . GLU A 1 185 ? 15.842 -9.581 -14.355 1.00 77.62 185 GLU A CA 1
ATOM 1429 C C . GLU A 1 185 ? 17.024 -9.282 -13.421 1.00 77.62 185 GLU A C 1
ATOM 1431 O O . GLU A 1 185 ? 17.675 -10.207 -12.931 1.00 77.62 185 GLU A O 1
ATOM 1436 N N . ALA A 1 186 ? 17.272 -8.002 -13.136 1.00 79.06 186 ALA A N 1
ATOM 1437 C CA . ALA A 1 186 ? 18.388 -7.533 -12.320 1.00 79.06 186 ALA A CA 1
ATOM 1438 C C . ALA A 1 186 ? 17.968 -7.186 -10.888 1.00 79.06 186 ALA A C 1
ATOM 1440 O O . ALA A 1 186 ? 18.783 -7.254 -9.965 1.00 79.06 186 ALA A O 1
ATOM 1441 N N . VAL A 1 187 ? 16.709 -6.797 -10.697 1.00 82.69 187 VAL A N 1
ATOM 1442 C CA . VAL A 1 187 ? 16.208 -6.249 -9.442 1.00 82.69 187 VAL A CA 1
ATOM 1443 C C . VAL A 1 187 ? 14.861 -6.876 -9.112 1.00 82.69 187 VAL A C 1
ATOM 1445 O O . VAL A 1 187 ? 13.941 -6.876 -9.920 1.00 82.69 187 VAL A O 1
ATOM 1448 N N . GLU A 1 188 ? 14.742 -7.407 -7.903 1.00 81.69 188 GLU A N 1
ATOM 1449 C CA . GLU A 1 188 ? 13.512 -7.993 -7.397 1.00 81.69 188 GLU A CA 1
ATOM 1450 C C . GLU A 1 188 ? 12.692 -6.960 -6.618 1.00 81.69 188 GLU A C 1
ATOM 1452 O O . GLU A 1 188 ? 13.214 -6.181 -5.809 1.00 81.69 188 GLU A O 1
ATOM 1457 N N . ALA A 1 189 ? 11.390 -6.974 -6.885 1.00 76.38 189 ALA A N 1
ATOM 1458 C CA . ALA A 1 189 ? 10.419 -6.132 -6.219 1.00 76.38 189 ALA A CA 1
ATOM 1459 C C . ALA A 1 189 ? 9.962 -6.707 -4.870 1.00 76.38 189 ALA A C 1
ATOM 1461 O O . ALA A 1 189 ? 10.026 -7.921 -4.673 1.00 76.38 189 ALA A O 1
ATOM 1462 N N . PRO A 1 190 ? 9.425 -5.863 -3.972 1.00 81.19 190 PRO A N 1
ATOM 1463 C CA . PRO A 1 190 ? 8.761 -6.339 -2.764 1.00 81.19 190 PRO A CA 1
ATOM 1464 C C . PRO A 1 190 ? 7.577 -7.266 -3.087 1.00 81.19 190 PRO A C 1
ATOM 1466 O O . PRO A 1 190 ? 6.783 -6.979 -3.985 1.00 81.19 190 PRO A O 1
ATOM 1469 N N . LEU A 1 191 ? 7.405 -8.335 -2.310 1.00 83.12 191 LEU A N 1
ATOM 1470 C CA . LEU A 1 191 ? 6.256 -9.244 -2.326 1.00 83.12 191 LEU A CA 1
ATOM 1471 C C . LEU A 1 191 ? 4.916 -8.510 -2.255 1.00 83.12 191 LEU A C 1
ATOM 1473 O O . LEU A 1 191 ? 3.968 -8.933 -2.914 1.00 83.12 191 LEU A O 1
ATOM 1477 N N . TRP A 1 192 ? 4.838 -7.426 -1.474 1.00 82.12 192 TRP A N 1
ATOM 1478 C CA . TRP A 1 192 ? 3.608 -6.649 -1.303 1.00 82.12 192 TRP A CA 1
ATOM 1479 C C . TRP A 1 192 ? 3.075 -6.107 -2.632 1.00 82.12 192 TRP A C 1
ATOM 1481 O O . TRP A 1 192 ? 1.917 -6.336 -2.949 1.00 82.12 192 TRP A O 1
ATOM 1491 N N . THR A 1 193 ? 3.897 -5.430 -3.431 1.00 80.75 193 THR A N 1
ATOM 1492 C CA . THR A 1 193 ? 3.457 -4.841 -4.711 1.00 80.75 193 THR A CA 1
ATOM 1493 C C . THR A 1 193 ? 3.828 -5.692 -5.926 1.00 80.75 193 THR A C 1
ATOM 1495 O O . THR A 1 193 ? 3.537 -5.329 -7.065 1.00 80.75 193 THR A O 1
ATOM 1498 N N . GLY A 1 194 ? 4.465 -6.836 -5.683 1.00 82.81 194 GLY A N 1
ATOM 1499 C CA . GLY A 1 194 ? 4.783 -7.849 -6.673 1.00 82.81 194 GLY A CA 1
ATOM 1500 C C . GLY A 1 194 ? 3.644 -8.846 -6.926 1.00 82.81 194 GLY A C 1
ATOM 1501 O O . GLY A 1 194 ? 2.529 -8.703 -6.420 1.00 82.81 194 GLY A O 1
ATOM 1502 N N . PRO A 1 195 ? 3.928 -9.905 -7.700 1.00 83.56 195 PRO A N 1
ATOM 1503 C CA . PRO A 1 195 ? 2.932 -10.887 -8.129 1.00 83.56 195 PRO A CA 1
ATOM 1504 C C . PRO A 1 195 ? 2.187 -11.563 -6.980 1.00 83.56 195 PRO A C 1
ATOM 1506 O O . PRO A 1 195 ? 0.994 -11.806 -7.100 1.00 83.56 195 PRO A O 1
ATOM 1509 N N . LEU A 1 196 ? 2.864 -11.868 -5.865 1.00 84.81 196 LEU A N 1
ATOM 1510 C CA . LEU A 1 196 ? 2.231 -12.574 -4.746 1.00 84.81 196 LEU A CA 1
ATOM 1511 C C . LEU A 1 196 ? 1.193 -11.706 -4.028 1.00 84.81 196 LEU A C 1
ATOM 1513 O O . LEU A 1 196 ? 0.095 -12.190 -3.760 1.00 84.81 196 LEU A O 1
ATOM 1517 N N . GLY A 1 197 ? 1.503 -10.436 -3.756 1.00 87.25 197 GLY A N 1
ATOM 1518 C CA . GLY A 1 197 ? 0.539 -9.505 -3.170 1.00 87.25 197 GLY A CA 1
ATOM 1519 C C . GLY A 1 197 ? -0.643 -9.232 -4.101 1.00 87.25 197 GLY A C 1
ATOM 1520 O O . GLY A 1 197 ? -1.792 -9.247 -3.660 1.00 87.25 197 GLY A O 1
ATOM 1521 N N . LEU A 1 198 ? -0.394 -9.092 -5.407 1.00 88.50 198 LEU A N 1
ATOM 1522 C CA . LEU A 1 198 ? -1.467 -8.936 -6.396 1.00 88.50 198 LEU A CA 1
ATOM 1523 C C . LEU A 1 198 ? -2.318 -10.200 -6.554 1.00 88.50 198 LEU A C 1
ATOM 1525 O O . LEU A 1 198 ? -3.533 -10.099 -6.695 1.00 88.50 198 LEU A O 1
ATOM 1529 N N . LEU A 1 199 ? -1.719 -11.390 -6.483 1.00 87.81 199 LEU A N 1
ATOM 1530 C CA . LEU A 1 199 ? -2.451 -12.656 -6.490 1.00 87.81 199 LEU A CA 1
ATOM 1531 C C . LEU A 1 199 ? -3.308 -12.813 -5.229 1.00 87.81 199 LEU A C 1
ATOM 1533 O O . LEU A 1 199 ? -4.428 -13.321 -5.300 1.00 87.81 199 LEU A O 1
ATOM 1537 N N . TYR A 1 200 ? -2.803 -12.374 -4.075 1.00 89.94 200 TYR A N 1
ATOM 1538 C CA . TYR A 1 200 ? -3.578 -12.345 -2.837 1.00 89.94 200 TYR A CA 1
ATOM 1539 C C . TYR A 1 200 ? -4.801 -11.429 -2.980 1.00 89.94 200 TYR A C 1
ATOM 1541 O O . TYR A 1 200 ? -5.922 -11.864 -2.714 1.00 89.94 200 TYR A O 1
ATOM 1549 N N . ALA A 1 201 ? -4.612 -10.207 -3.487 1.00 91.31 201 ALA A N 1
ATOM 1550 C CA . ALA A 1 201 ? -5.708 -9.279 -3.769 1.00 91.31 201 ALA A CA 1
ATOM 1551 C C . ALA A 1 201 ? -6.700 -9.844 -4.798 1.00 91.31 201 ALA A C 1
ATOM 1553 O O . ALA A 1 201 ? -7.908 -9.808 -4.576 1.00 91.31 201 ALA A O 1
ATOM 1554 N N . TYR A 1 202 ? -6.202 -10.462 -5.874 1.00 88.69 202 TYR A N 1
ATOM 1555 C CA . TYR A 1 202 ? -7.023 -11.138 -6.880 1.00 88.69 202 TYR A CA 1
ATOM 1556 C C . TYR A 1 202 ? -7.935 -12.199 -6.260 1.00 88.69 202 TYR A C 1
ATOM 1558 O O . TYR A 1 202 ? -9.126 -12.242 -6.556 1.00 88.69 202 TYR A O 1
ATOM 1566 N N . ARG A 1 203 ? -7.399 -13.055 -5.380 1.00 89.19 203 ARG A N 1
ATOM 1567 C CA . ARG A 1 203 ? -8.191 -14.101 -4.713 1.00 89.19 203 ARG A CA 1
ATOM 1568 C C . ARG A 1 203 ? -9.319 -13.510 -3.875 1.00 89.19 203 ARG A C 1
ATOM 1570 O O . ARG A 1 203 ? -10.398 -14.091 -3.833 1.00 89.19 203 ARG A O 1
ATOM 1577 N N . PHE A 1 204 ? -9.086 -12.369 -3.231 1.00 91.69 204 PHE A N 1
ATOM 1578 C CA . PHE A 1 204 ? -10.130 -11.650 -2.502 1.00 91.69 204 PHE A CA 1
ATOM 1579 C C . PHE A 1 204 ? -11.194 -11.081 -3.442 1.00 91.69 204 PHE A C 1
ATOM 1581 O O . PHE A 1 204 ? -12.381 -11.301 -3.206 1.00 91.69 204 PHE A O 1
ATOM 1588 N N . ILE A 1 205 ? -10.778 -10.423 -4.528 1.00 89.88 205 ILE A N 1
ATOM 1589 C CA . ILE A 1 205 ? -11.680 -9.897 -5.564 1.00 89.88 205 ILE A CA 1
ATOM 1590 C C . ILE A 1 205 ? -12.569 -11.014 -6.113 1.00 89.88 205 ILE A C 1
ATOM 1592 O O . ILE A 1 205 ? -13.783 -10.858 -6.190 1.00 89.88 205 ILE A O 1
ATOM 1596 N N . ASP A 1 206 ? -11.987 -12.168 -6.439 1.00 87.62 206 ASP A N 1
ATOM 1597 C CA . ASP A 1 206 ? -12.720 -13.318 -6.961 1.00 87.62 206 ASP A CA 1
ATOM 1598 C C . ASP A 1 206 ? -13.680 -13.934 -5.938 1.00 87.62 206 ASP A C 1
ATOM 1600 O O . ASP A 1 206 ? -14.856 -14.142 -6.238 1.00 87.62 206 ASP A O 1
ATOM 1604 N N . LYS A 1 207 ? -13.203 -14.162 -4.707 1.00 90.38 207 LYS A N 1
ATOM 1605 C CA . LYS A 1 207 ? -13.993 -14.758 -3.622 1.00 90.38 207 LYS A CA 1
ATOM 1606 C C . LYS A 1 207 ? -15.252 -13.950 -3.314 1.00 90.38 207 LYS A C 1
ATOM 1608 O O . LYS A 1 207 ? -16.298 -14.542 -3.060 1.00 90.38 207 LYS A O 1
ATOM 1613 N N . TYR A 1 208 ? -15.143 -12.623 -3.312 1.00 90.69 208 TYR A N 1
ATOM 1614 C CA . TYR A 1 208 ? -16.245 -11.730 -2.953 1.00 90.69 208 TYR A CA 1
ATOM 1615 C C . TYR A 1 208 ? -16.940 -11.087 -4.160 1.00 90.69 208 TYR A C 1
ATOM 1617 O O . TYR A 1 208 ? -17.840 -10.270 -3.983 1.00 90.69 208 TYR A O 1
ATOM 1625 N N . GLY A 1 209 ? -16.564 -11.474 -5.383 1.00 86.50 209 GLY A N 1
ATOM 1626 C CA . GLY A 1 209 ? -17.187 -10.986 -6.611 1.00 86.50 209 GLY A CA 1
ATOM 1627 C C . GLY A 1 209 ? -17.032 -9.480 -6.824 1.00 86.50 209 GLY A C 1
ATOM 1628 O O . GLY A 1 209 ? -17.968 -8.848 -7.301 1.00 86.50 209 GLY A O 1
ATOM 1629 N N . LEU A 1 210 ? -15.893 -8.905 -6.442 1.00 88.38 210 LEU A N 1
ATOM 1630 C CA . LEU A 1 210 ? -15.578 -7.501 -6.703 1.00 88.38 210 LEU A CA 1
ATOM 1631 C C . LEU A 1 210 ? -15.251 -7.285 -8.188 1.00 88.38 210 LEU A C 1
ATOM 1633 O O . LEU A 1 210 ? -14.759 -8.192 -8.866 1.00 88.38 210 LEU A O 1
ATOM 1637 N N . ASP A 1 211 ? -15.491 -6.070 -8.676 1.00 84.94 211 ASP A N 1
ATOM 1638 C CA . ASP A 1 211 ? -15.348 -5.728 -10.098 1.00 84.94 211 ASP A CA 1
ATOM 1639 C C . ASP A 1 211 ? -13.913 -5.297 -10.438 1.00 84.94 211 ASP A C 1
ATOM 1641 O O . ASP A 1 211 ? -13.470 -5.365 -11.589 1.00 84.94 211 ASP A O 1
ATOM 1645 N N . GLY A 1 212 ? -13.148 -4.888 -9.425 1.00 87.94 212 GLY A N 1
ATOM 1646 C CA . GLY A 1 212 ? -11.821 -4.346 -9.643 1.00 87.94 212 GLY A CA 1
ATOM 1647 C C . GLY A 1 212 ? -11.011 -4.056 -8.392 1.00 87.94 212 GLY A C 1
ATOM 1648 O O . GLY A 1 212 ? -11.346 -4.448 -7.272 1.00 87.94 212 GLY A O 1
ATOM 1649 N N . ILE A 1 213 ? -9.916 -3.340 -8.619 1.00 91.88 213 ILE A N 1
ATOM 1650 C CA . ILE A 1 213 ? -8.941 -2.929 -7.616 1.00 91.88 213 ILE A CA 1
ATOM 1651 C C . ILE A 1 213 ? -8.622 -1.442 -7.779 1.00 91.88 213 ILE A C 1
ATOM 1653 O O . ILE A 1 213 ? -8.431 -0.949 -8.894 1.00 91.88 213 ILE A O 1
ATOM 1657 N N . LEU A 1 214 ? -8.551 -0.737 -6.654 1.00 93.19 214 LEU A N 1
ATOM 1658 C CA . LEU A 1 214 ? -8.133 0.654 -6.571 1.00 93.19 214 LEU A CA 1
ATOM 1659 C C . LEU A 1 214 ? -6.768 0.737 -5.894 1.00 93.19 214 LEU A C 1
ATOM 1661 O O . LEU A 1 214 ? -6.652 0.498 -4.695 1.00 93.19 214 LEU A O 1
ATOM 1665 N N . PHE A 1 215 ? -5.747 1.152 -6.633 1.00 94.19 215 PHE A N 1
ATOM 1666 C CA . PHE A 1 215 ? -4.445 1.473 -6.063 1.00 94.19 215 PHE A CA 1
ATOM 1667 C C . PHE A 1 215 ? -4.405 2.919 -5.586 1.00 94.19 215 PHE A C 1
ATOM 1669 O O . PHE A 1 215 ? -4.723 3.837 -6.342 1.00 94.19 215 PHE A O 1
ATOM 1676 N N . ILE A 1 216 ? -3.950 3.133 -4.355 1.00 91.88 216 ILE A N 1
ATOM 1677 C CA . ILE A 1 216 ? -3.819 4.470 -3.772 1.00 91.88 216 ILE A CA 1
ATOM 1678 C C . ILE A 1 216 ? -2.532 4.590 -2.962 1.00 91.88 216 ILE A C 1
ATOM 1680 O O . ILE A 1 216 ? -2.121 3.656 -2.273 1.00 91.88 216 ILE A O 1
ATOM 1684 N N . CYS A 1 217 ? -1.862 5.740 -3.051 1.00 90.12 217 CYS A N 1
ATOM 1685 C CA . CYS A 1 217 ? -0.663 5.972 -2.258 1.00 90.12 217 CYS A CA 1
ATOM 1686 C C . CYS A 1 217 ? -1.002 6.392 -0.818 1.00 90.12 217 CYS A C 1
ATOM 1688 O O . CYS A 1 217 ? -1.980 7.101 -0.588 1.00 90.12 217 CYS A O 1
ATOM 1690 N N . HIS A 1 218 ? -0.156 6.034 0.153 1.00 88.75 218 HIS A N 1
ATOM 1691 C CA . HIS A 1 218 ? -0.379 6.368 1.572 1.00 88.75 218 HIS A CA 1
ATOM 1692 C C . HIS A 1 218 ? -0.547 7.877 1.804 1.00 88.75 218 HIS A C 1
ATOM 1694 O O . HIS A 1 218 ? -1.378 8.296 2.603 1.00 88.75 218 HIS A O 1
ATOM 1700 N N . HIS A 1 219 ? 0.193 8.704 1.057 1.00 85.94 219 HIS A N 1
ATOM 1701 C CA . HIS A 1 219 ? 0.096 10.167 1.121 1.00 85.94 219 HIS A CA 1
ATOM 1702 C C . HIS A 1 219 ? -1.268 10.726 0.702 1.00 85.94 219 HIS A C 1
ATOM 1704 O O . HIS A 1 219 ? -1.557 11.888 0.974 1.00 85.94 219 HIS A O 1
ATOM 1710 N N . LYS A 1 220 ? -2.091 9.930 0.021 1.00 87.44 220 LYS A N 1
ATOM 1711 C CA . LYS A 1 220 ? -3.419 10.326 -0.444 1.00 87.44 220 LYS A CA 1
ATOM 1712 C C . LYS A 1 220 ? -4.527 9.478 0.150 1.00 87.44 220 LYS A C 1
ATOM 1714 O O . LYS A 1 220 ? -5.669 9.647 -0.250 1.00 87.44 220 LYS A O 1
ATOM 1719 N N . LEU A 1 221 ? -4.223 8.619 1.120 1.00 89.25 221 LEU A N 1
ATOM 1720 C CA . LEU A 1 221 ? -5.214 7.729 1.713 1.00 89.25 221 LEU A CA 1
ATOM 1721 C C . LEU A 1 221 ? -6.406 8.499 2.310 1.00 89.25 221 LEU A C 1
ATOM 1723 O O . LEU A 1 221 ? -7.550 8.097 2.140 1.00 89.25 221 LEU A O 1
ATOM 1727 N N . GLU A 1 222 ? -6.144 9.673 2.889 1.00 90.19 222 GLU A N 1
ATOM 1728 C CA . GLU A 1 222 ? -7.158 10.596 3.428 1.00 90.19 222 GLU A CA 1
ATOM 1729 C C . GLU A 1 222 ? -8.166 11.088 2.371 1.00 90.19 222 GLU A C 1
ATOM 1731 O O . GLU A 1 222 ? -9.272 11.499 2.708 1.00 90.19 222 GLU A O 1
ATOM 1736 N N . GLN A 1 223 ? -7.833 11.018 1.076 1.00 87.19 223 GLN A N 1
ATOM 1737 C CA . GLN A 1 223 ? -8.770 11.367 0.002 1.00 87.19 223 GLN A CA 1
ATOM 1738 C C . GLN A 1 223 ? -9.923 10.364 -0.112 1.00 87.19 223 GLN A C 1
ATOM 1740 O O . GLN A 1 223 ? -10.990 10.721 -0.622 1.00 87.19 223 GLN A O 1
ATOM 1745 N N . LEU A 1 224 ? -9.754 9.135 0.392 1.00 88.62 224 LEU A N 1
ATOM 1746 C CA . LEU A 1 224 ? -10.840 8.156 0.436 1.00 88.62 224 LEU A CA 1
ATOM 1747 C C . LEU A 1 224 ? -11.963 8.577 1.380 1.00 88.62 224 LEU A C 1
ATOM 1749 O O . LEU A 1 224 ? -13.102 8.220 1.109 1.00 88.62 224 LEU A O 1
ATOM 1753 N N . ASP A 1 225 ? -11.693 9.367 2.422 1.00 89.69 225 ASP A N 1
ATOM 1754 C CA . ASP A 1 225 ? -12.718 9.765 3.399 1.00 89.69 225 ASP A CA 1
ATOM 1755 C C . ASP A 1 225 ? -13.903 10.477 2.736 1.00 89.69 225 ASP A C 1
ATOM 1757 O O . ASP A 1 225 ? -15.054 10.279 3.118 1.00 89.69 225 ASP A O 1
ATOM 1761 N N . LYS A 1 226 ? -13.622 11.290 1.712 1.00 85.00 226 LYS A N 1
ATOM 1762 C CA . LYS A 1 226 ? -14.647 11.979 0.916 1.00 85.00 226 LYS A CA 1
ATOM 1763 C C . LYS A 1 226 ? -15.071 11.142 -0.281 1.00 85.00 226 LYS A C 1
ATOM 1765 O O . LYS A 1 226 ? -16.255 10.913 -0.512 1.00 85.00 226 LYS A O 1
ATOM 1770 N N . SER A 1 227 ? -14.085 10.657 -1.024 1.00 80.25 227 SER A N 1
ATOM 1771 C CA . SER A 1 227 ? -14.313 10.067 -2.339 1.00 80.25 227 SER A CA 1
ATOM 1772 C C . SER A 1 227 ? -14.983 8.698 -2.278 1.00 80.25 227 SER A C 1
ATOM 1774 O O . SER A 1 227 ? -15.697 8.323 -3.204 1.00 80.25 227 SER A O 1
ATOM 1776 N N . ALA A 1 228 ? -14.780 7.939 -1.196 1.00 83.31 228 ALA A N 1
ATOM 1777 C CA . ALA A 1 228 ? -15.451 6.659 -1.024 1.00 83.31 228 ALA A CA 1
ATOM 1778 C C . ALA A 1 228 ? -16.966 6.835 -0.902 1.00 83.31 228 ALA A C 1
ATOM 1780 O O . ALA A 1 228 ? -17.695 5.993 -1.406 1.00 83.31 228 ALA A O 1
ATOM 1781 N N . VAL A 1 229 ? -17.442 7.930 -0.296 1.00 81.31 229 VAL A N 1
ATOM 1782 C CA . VAL A 1 229 ? -18.880 8.227 -0.194 1.00 81.31 229 VAL A CA 1
ATOM 1783 C C . VAL A 1 229 ? -19.480 8.455 -1.577 1.00 81.31 229 VAL A C 1
ATOM 1785 O O . VAL A 1 229 ? -20.519 7.888 -1.899 1.00 81.31 229 VAL A O 1
ATOM 1788 N N . GLU A 1 230 ? -18.802 9.246 -2.406 1.00 79.12 230 GLU A N 1
ATOM 1789 C CA . GLU A 1 230 ? -19.258 9.601 -3.754 1.00 79.12 230 GLU A CA 1
ATOM 1790 C C . GLU A 1 230 ? -19.217 8.412 -4.721 1.00 79.12 230 GLU A C 1
ATOM 1792 O O . GLU A 1 230 ? -20.070 8.290 -5.596 1.00 79.12 230 GLU A O 1
ATOM 1797 N N . ALA A 1 231 ? -18.239 7.522 -4.552 1.00 78.25 231 ALA A N 1
ATOM 1798 C CA . ALA A 1 231 ? -18.062 6.348 -5.396 1.00 78.25 231 ALA A CA 1
ATOM 1799 C C . ALA A 1 231 ? -18.837 5.109 -4.902 1.00 78.25 231 ALA A C 1
ATOM 1801 O O . ALA A 1 231 ? -18.805 4.081 -5.573 1.00 78.25 231 ALA A O 1
ATOM 1802 N N . SER A 1 232 ? -19.485 5.152 -3.732 1.00 77.38 232 SER A N 1
ATOM 1803 C CA . SER A 1 232 ? -20.007 3.948 -3.069 1.00 77.38 232 SER A CA 1
ATOM 1804 C C . SER A 1 232 ? -21.315 3.396 -3.672 1.00 77.38 232 SER A C 1
ATOM 1806 O O . SER A 1 232 ? -22.237 4.169 -3.938 1.00 77.38 232 SER A O 1
ATOM 1808 N N . PRO A 1 233 ? -21.468 2.054 -3.765 1.00 75.00 233 PRO A N 1
ATOM 1809 C CA . PRO A 1 233 ? -20.407 1.048 -3.742 1.00 75.00 233 PRO A CA 1
ATOM 1810 C C . PRO A 1 233 ? -19.807 0.888 -5.144 1.00 75.00 233 PRO A C 1
ATOM 1812 O O . PRO A 1 233 ? -20.473 0.419 -6.066 1.00 75.00 233 PRO A O 1
ATOM 1815 N N . ALA A 1 234 ? -18.517 1.193 -5.286 1.00 80.81 234 ALA A N 1
ATOM 1816 C CA . ALA A 1 234 ? -17.785 0.973 -6.533 1.00 80.81 234 ALA A CA 1
ATOM 1817 C C . ALA A 1 234 ? -17.420 -0.505 -6.735 1.00 80.81 234 ALA A C 1
ATOM 1819 O O . ALA A 1 234 ? -16.953 -0.874 -7.806 1.00 80.81 234 ALA A O 1
ATOM 1820 N N . ARG A 1 235 ? -17.586 -1.345 -5.698 1.00 88.19 235 ARG A N 1
ATOM 1821 C CA . ARG A 1 235 ? -17.210 -2.771 -5.693 1.00 88.19 235 ARG A CA 1
ATOM 1822 C C . ARG A 1 235 ? -15.732 -2.976 -6.042 1.00 88.19 235 ARG A C 1
ATOM 1824 O O . ARG A 1 235 ? -15.361 -3.946 -6.701 1.00 88.19 235 ARG A O 1
ATOM 1831 N N . LEU A 1 236 ? -14.880 -2.060 -5.577 1.00 89.56 236 LEU A N 1
ATOM 1832 C CA . LEU A 1 236 ? -13.432 -2.102 -5.772 1.00 89.56 236 LEU A CA 1
ATOM 1833 C C . LEU A 1 236 ? -12.719 -2.447 -4.472 1.00 89.56 236 LEU A C 1
ATOM 1835 O O . LEU A 1 236 ? -13.032 -1.898 -3.416 1.00 89.56 236 LEU A O 1
ATOM 1839 N N . LEU A 1 237 ? -11.719 -3.319 -4.562 1.00 93.38 237 LEU A N 1
ATOM 1840 C CA . LEU A 1 237 ? -10.806 -3.580 -3.457 1.00 93.38 237 LEU A CA 1
ATOM 1841 C C . LEU A 1 237 ? -9.766 -2.460 -3.382 1.00 93.38 237 LEU A C 1
ATOM 1843 O O . LEU A 1 237 ? -9.015 -2.261 -4.335 1.00 93.38 237 LEU A O 1
ATOM 1847 N N . ALA A 1 238 ? -9.689 -1.740 -2.267 1.00 93.88 238 ALA A N 1
ATOM 1848 C CA . ALA A 1 238 ? -8.612 -0.780 -2.054 1.00 93.88 238 ALA A CA 1
ATOM 1849 C C . ALA A 1 238 ? -7.272 -1.502 -1.812 1.00 93.88 238 ALA A C 1
ATOM 1851 O O . ALA A 1 238 ? -7.191 -2.523 -1.127 1.00 93.88 238 ALA A O 1
ATOM 1852 N N . PHE A 1 239 ? -6.207 -0.974 -2.410 1.00 94.69 239 PHE A N 1
ATOM 1853 C CA . PHE A 1 239 ? -4.850 -1.492 -2.316 1.00 94.69 239 PHE A CA 1
ATOM 1854 C C . PHE A 1 239 ? -3.877 -0.334 -2.101 1.00 94.69 239 PHE A C 1
ATOM 1856 O O . PHE A 1 239 ? -3.532 0.420 -3.016 1.00 94.69 239 PHE A O 1
ATOM 1863 N N . HIS A 1 240 ? -3.428 -0.188 -0.863 1.00 93.06 240 HIS A N 1
ATOM 1864 C CA . HIS A 1 240 ? -2.491 0.854 -0.466 1.00 93.06 240 HIS A CA 1
ATOM 1865 C C . HIS A 1 240 ? -1.078 0.522 -0.935 1.00 93.06 240 HIS A C 1
ATOM 1867 O O . HIS A 1 240 ? -0.637 -0.628 -0.880 1.00 93.06 240 HIS A O 1
ATOM 1873 N N . VAL A 1 241 ? -0.360 1.543 -1.394 1.00 91.12 241 VAL A N 1
ATOM 1874 C CA . VAL A 1 241 ? 1.071 1.466 -1.688 1.00 91.12 241 VAL A CA 1
ATOM 1875 C C . VAL A 1 241 ? 1.808 2.666 -1.095 1.00 91.12 241 VAL A C 1
ATOM 1877 O O . VAL A 1 241 ? 1.254 3.764 -1.038 1.00 91.12 241 VAL A O 1
ATOM 1880 N N . PRO A 1 242 ? 3.091 2.544 -0.720 1.00 87.62 242 PRO A N 1
ATOM 1881 C CA . PRO A 1 242 ? 3.850 3.696 -0.227 1.00 87.62 242 PRO A CA 1
ATOM 1882 C C . PRO A 1 242 ? 3.959 4.824 -1.264 1.00 87.62 242 PRO A C 1
ATOM 1884 O O . PRO A 1 242 ? 3.914 6.006 -0.931 1.00 87.62 242 PRO A O 1
ATOM 1887 N N . CYS A 1 243 ? 4.078 4.465 -2.544 1.00 88.56 243 CYS A N 1
ATOM 1888 C CA . CYS A 1 243 ? 4.125 5.398 -3.662 1.00 88.56 243 CYS A CA 1
ATOM 1889 C C . CYS A 1 243 ? 3.614 4.715 -4.934 1.00 88.56 243 CYS A C 1
ATOM 1891 O O . CYS A 1 243 ? 3.828 3.522 -5.120 1.00 88.56 243 CYS A O 1
ATOM 1893 N N . VAL A 1 244 ? 3.032 5.478 -5.861 1.00 90.12 244 VAL A N 1
ATOM 1894 C CA . VAL A 1 244 ? 2.627 4.973 -7.188 1.00 90.12 244 VAL A CA 1
ATOM 1895 C C . VAL A 1 244 ? 3.794 4.371 -7.981 1.00 90.12 244 VAL A C 1
ATOM 1897 O O . VAL A 1 244 ? 3.591 3.463 -8.777 1.00 90.12 244 VAL A O 1
ATOM 1900 N N . SER A 1 245 ? 5.033 4.806 -7.712 1.00 90.19 245 SER A N 1
ATOM 1901 C CA . SER A 1 245 ? 6.248 4.231 -8.319 1.00 90.19 245 SER A CA 1
ATOM 1902 C C . SER A 1 245 ? 6.520 2.774 -7.945 1.00 90.19 245 SER A C 1
ATOM 1904 O O . SER A 1 245 ? 7.334 2.108 -8.582 1.00 90.19 245 SER A O 1
ATOM 1906 N N . TRP A 1 246 ? 5.805 2.257 -6.948 1.00 91.12 246 TRP A N 1
ATOM 1907 C CA . TRP A 1 246 ? 5.887 0.867 -6.529 1.00 91.12 246 TRP A CA 1
ATOM 1908 C C . TRP A 1 246 ? 4.966 -0.056 -7.314 1.00 91.12 246 TRP A C 1
ATOM 1910 O O . TRP A 1 246 ? 5.013 -1.262 -7.093 1.00 91.12 246 TRP A O 1
ATOM 1920 N N . LEU A 1 247 ? 4.136 0.483 -8.200 1.00 91.50 247 LEU A N 1
ATOM 1921 C CA . LEU A 1 247 ? 3.258 -0.305 -9.046 1.00 91.50 247 LEU A CA 1
ATOM 1922 C C . LEU A 1 247 ? 4.014 -0.749 -10.292 1.00 91.50 247 LEU A C 1
ATOM 1924 O O . LEU A 1 247 ? 4.646 0.064 -10.962 1.00 91.50 247 LEU A O 1
ATOM 1928 N N . SER A 1 248 ? 3.912 -2.035 -10.612 1.00 89.81 248 SER A N 1
ATOM 1929 C CA . SER A 1 248 ? 4.440 -2.594 -11.852 1.00 89.81 248 SER A CA 1
ATOM 1930 C C . SER A 1 248 ? 3.446 -2.384 -12.992 1.00 89.81 248 SER A C 1
ATOM 1932 O O . SER A 1 248 ? 2.385 -3.017 -12.974 1.00 89.81 248 SER A O 1
ATOM 1934 N N . PRO A 1 249 ? 3.766 -1.573 -14.017 1.00 88.56 249 PRO A N 1
ATOM 1935 C CA . PRO A 1 249 ? 2.842 -1.330 -15.122 1.00 88.56 249 PRO A CA 1
ATOM 1936 C C . PRO A 1 249 ? 2.433 -2.614 -15.846 1.00 88.56 249 PRO A C 1
ATOM 1938 O O . PRO A 1 249 ? 1.257 -2.804 -16.124 1.00 88.56 249 PRO A O 1
ATOM 1941 N N . ARG A 1 250 ? 3.376 -3.544 -16.041 1.00 85.44 250 ARG A N 1
ATOM 1942 C CA . ARG A 1 250 ? 3.130 -4.830 -16.716 1.00 85.44 250 ARG A CA 1
ATOM 1943 C C . ARG A 1 250 ? 2.229 -5.766 -15.914 1.00 85.44 250 ARG A C 1
ATOM 1945 O O . ARG A 1 250 ? 1.380 -6.452 -16.478 1.00 85.44 250 ARG A O 1
ATOM 1952 N N . LEU A 1 251 ? 2.407 -5.828 -14.591 1.00 87.75 251 LEU A N 1
ATOM 1953 C CA . LEU A 1 251 ? 1.527 -6.659 -13.760 1.00 87.75 251 LEU A CA 1
ATOM 1954 C C . LEU A 1 251 ? 0.109 -6.086 -13.731 1.00 87.75 251 LEU A C 1
ATOM 1956 O O . LEU A 1 251 ? -0.853 -6.848 -13.768 1.00 87.75 251 LEU A O 1
ATOM 1960 N N . LEU A 1 252 ? -0.027 -4.758 -13.713 1.00 90.88 252 LEU A N 1
ATOM 1961 C CA . LEU A 1 252 ? -1.336 -4.113 -13.766 1.00 90.88 252 LEU A CA 1
ATOM 1962 C C . LEU A 1 252 ? -1.999 -4.255 -15.140 1.00 90.88 252 LEU A C 1
ATOM 1964 O O . LEU A 1 252 ? -3.184 -4.563 -15.193 1.00 90.88 252 LEU A O 1
ATOM 1968 N N . GLU A 1 253 ? -1.250 -4.155 -16.237 1.00 88.75 253 GLU A N 1
ATOM 1969 C CA . GLU A 1 253 ? -1.735 -4.501 -17.581 1.00 88.75 253 GLU A CA 1
ATOM 1970 C C . GLU A 1 253 ? -2.236 -5.950 -17.640 1.00 88.75 253 GLU A C 1
ATOM 1972 O O . GLU A 1 253 ? -3.286 -6.238 -18.210 1.00 88.75 253 GLU A O 1
ATOM 1977 N N . SER A 1 254 ? -1.535 -6.873 -16.975 1.00 85.44 254 SER A N 1
ATOM 1978 C CA . SER A 1 254 ? -1.966 -8.273 -16.893 1.00 85.44 254 SER A CA 1
ATOM 1979 C C . SER A 1 254 ? -3.311 -8.406 -16.178 1.00 85.44 254 SER A C 1
ATOM 1981 O O . SER A 1 254 ? -4.172 -9.148 -16.644 1.00 85.44 254 SER A O 1
ATOM 1983 N N . LEU A 1 255 ? -3.531 -7.656 -15.092 1.00 85.69 255 LEU A N 1
ATOM 1984 C CA . LEU A 1 255 ? -4.836 -7.590 -14.425 1.00 85.69 255 LEU A CA 1
ATOM 1985 C C . LEU A 1 255 ? -5.918 -7.019 -15.354 1.00 85.69 255 LEU A C 1
ATOM 1987 O O . LEU A 1 255 ? -7.006 -7.585 -15.428 1.00 85.69 255 LEU A O 1
ATOM 1991 N N . VAL A 1 256 ? -5.610 -5.971 -16.123 1.00 85.81 256 VAL A N 1
ATOM 1992 C CA . VAL A 1 256 ? -6.535 -5.423 -17.130 1.00 85.81 256 VAL A CA 1
ATOM 1993 C C . VAL A 1 256 ? -6.881 -6.482 -18.185 1.00 85.81 256 VAL A C 1
ATOM 1995 O O . VAL A 1 256 ? -8.055 -6.691 -18.482 1.00 85.81 256 VAL A O 1
ATOM 1998 N N . SER A 1 257 ? -5.895 -7.228 -18.694 1.00 82.56 257 SER A N 1
ATOM 1999 C CA . SER A 1 257 ? -6.118 -8.305 -19.675 1.00 82.56 257 SER A CA 1
ATOM 2000 C C . SER A 1 257 ? -6.918 -9.495 -19.124 1.00 82.56 257 SER A C 1
ATOM 2002 O O . SER A 1 257 ? -7.584 -10.202 -19.880 1.00 82.56 257 SER A O 1
ATOM 2004 N N . LEU A 1 258 ? -6.900 -9.696 -17.801 1.00 78.44 258 LEU A N 1
ATOM 2005 C CA . LEU A 1 258 ? -7.740 -10.666 -17.088 1.00 78.44 258 LEU A CA 1
ATOM 2006 C C . LEU A 1 258 ? -9.189 -10.193 -16.919 1.00 78.44 258 LEU A C 1
ATOM 2008 O O . LEU A 1 258 ? -10.014 -10.907 -16.348 1.00 78.44 258 LEU A O 1
ATOM 2012 N N . GLY A 1 259 ? -9.489 -8.993 -17.400 1.00 78.25 259 GLY A N 1
ATOM 2013 C CA . GLY A 1 259 ? -10.767 -8.345 -17.236 1.00 78.25 259 GLY A CA 1
ATOM 2014 C C . GLY A 1 259 ? -11.026 -7.911 -15.797 1.00 78.25 259 GLY A C 1
ATOM 2015 O O . GLY A 1 259 ? -12.105 -8.131 -15.259 1.00 78.25 259 GLY A O 1
ATOM 2016 N N . ILE A 1 260 ? -10.013 -7.366 -15.130 1.00 83.50 260 ILE A N 1
ATOM 2017 C CA . ILE A 1 260 ? -10.181 -6.698 -13.840 1.00 83.50 260 ILE A CA 1
ATOM 2018 C C . ILE A 1 260 ? -10.136 -5.206 -14.098 1.00 83.50 260 ILE A C 1
ATOM 2020 O O . ILE A 1 260 ? -9.212 -4.717 -14.751 1.00 83.50 260 ILE A O 1
ATOM 2024 N N . TYR A 1 261 ? -11.111 -4.473 -13.563 1.00 87.31 261 TYR A N 1
ATOM 2025 C CA . TYR A 1 261 ? -11.026 -3.023 -13.578 1.00 87.31 261 TYR A CA 1
ATOM 2026 C C . TYR A 1 261 ? -9.886 -2.577 -12.655 1.00 87.31 261 TYR A C 1
ATOM 2028 O O . TYR A 1 261 ? -9.914 -2.814 -11.446 1.00 87.31 261 TYR A O 1
ATOM 2036 N N . VAL A 1 262 ? -8.854 -1.963 -13.230 1.00 90.31 262 VAL A N 1
ATOM 2037 C CA . VAL A 1 262 ? -7.695 -1.461 -12.490 1.00 90.31 262 VAL A CA 1
ATOM 2038 C C . VAL A 1 262 ? -7.693 0.052 -12.556 1.00 90.31 262 VAL A C 1
ATOM 2040 O O . VAL A 1 262 ? -7.490 0.623 -13.626 1.00 90.31 262 VAL A O 1
ATOM 2043 N N . GLN A 1 263 ? -7.846 0.690 -11.399 1.00 91.38 263 GLN A N 1
ATOM 2044 C CA . GLN A 1 263 ? -7.695 2.131 -11.268 1.00 91.38 263 GLN A CA 1
ATOM 2045 C C . GLN A 1 263 ? -6.540 2.469 -10.335 1.00 91.38 263 GLN A C 1
ATOM 2047 O O . GLN A 1 263 ? -6.398 1.891 -9.260 1.00 91.38 263 GLN A O 1
ATOM 2052 N N . VAL A 1 264 ? -5.731 3.445 -10.731 1.00 93.12 264 VAL A N 1
ATOM 2053 C CA . VAL A 1 264 ? -4.716 4.065 -9.880 1.00 93.12 264 VAL A CA 1
ATOM 2054 C C . VAL A 1 264 ? -5.159 5.489 -9.576 1.00 93.12 264 VAL A C 1
ATOM 2056 O O . VAL A 1 264 ? -5.294 6.308 -10.487 1.00 93.12 264 VAL A O 1
ATOM 2059 N N . TYR A 1 265 ? -5.366 5.791 -8.295 1.00 90.31 265 TYR A N 1
ATOM 2060 C CA . TYR A 1 265 ? -5.612 7.154 -7.846 1.00 90.31 265 TYR A CA 1
ATOM 2061 C C . TYR A 1 265 ? -4.322 7.972 -7.944 1.00 90.31 265 TYR A C 1
ATOM 2063 O O . TYR A 1 265 ? -3.351 7.713 -7.223 1.00 90.31 265 TYR A O 1
ATOM 2071 N N . ALA A 1 266 ? -4.312 8.976 -8.819 1.00 88.31 266 ALA A N 1
ATOM 2072 C CA . ALA A 1 266 ? -3.218 9.933 -8.910 1.00 88.31 266 ALA A CA 1
ATOM 2073 C C . ALA A 1 266 ? -3.712 11.305 -9.380 1.00 88.31 266 ALA A C 1
ATOM 2075 O O . ALA A 1 266 ? -4.067 11.482 -10.545 1.00 88.31 266 ALA A O 1
ATOM 2076 N N . ASP A 1 267 ? -3.671 12.281 -8.472 1.00 81.31 267 ASP A N 1
ATOM 2077 C CA . ASP A 1 267 ? -3.863 13.695 -8.801 1.00 81.31 267 ASP A CA 1
ATOM 2078 C C . ASP A 1 267 ? -2.594 14.333 -9.388 1.00 81.31 267 ASP A C 1
ATOM 2080 O O . ASP A 1 267 ? -1.488 13.785 -9.318 1.00 81.31 267 ASP A O 1
ATOM 2084 N N . LYS A 1 268 ? -2.735 15.520 -9.989 1.00 69.69 268 LYS A N 1
ATOM 2085 C CA . LYS A 1 268 ? -1.589 16.257 -10.568 1.00 69.69 268 LYS A CA 1
ATOM 2086 C C . LYS A 1 268 ? -0.482 16.537 -9.546 1.00 69.69 268 LYS A C 1
ATOM 2088 O O . LYS A 1 268 ? 0.678 16.694 -9.927 1.00 69.69 268 LYS A O 1
ATOM 2093 N N . ASN A 1 269 ? -0.833 16.534 -8.262 1.00 71.38 269 ASN A N 1
ATOM 2094 C CA . ASN A 1 269 ? 0.046 16.873 -7.159 1.00 71.38 269 ASN A CA 1
ATOM 2095 C C . ASN A 1 269 ? 0.497 15.635 -6.358 1.00 71.38 269 ASN A C 1
ATOM 2097 O O . ASN A 1 269 ? 1.063 15.784 -5.272 1.00 71.38 269 ASN A O 1
ATOM 2101 N N . VAL A 1 270 ? 0.275 14.407 -6.862 1.00 68.62 270 VAL A N 1
ATOM 2102 C CA . VAL A 1 270 ? 0.336 13.174 -6.050 1.00 68.62 270 VAL A CA 1
ATOM 2103 C C . VAL A 1 270 ? 1.709 12.911 -5.440 1.00 68.62 270 VAL A C 1
ATOM 2105 O O . VAL A 1 270 ? 1.845 12.152 -4.481 1.00 68.62 270 VAL A O 1
ATOM 2108 N N . CYS A 1 271 ? 2.740 13.551 -5.992 1.00 70.25 271 CYS A N 1
ATOM 2109 C CA . CYS A 1 271 ? 4.111 13.426 -5.537 1.00 70.25 271 CYS A CA 1
ATOM 2110 C C . CYS A 1 271 ? 4.778 14.749 -5.145 1.00 70.25 271 CYS A C 1
ATOM 2112 O O . CYS A 1 271 ? 5.975 14.732 -4.871 1.00 70.25 271 CYS A O 1
ATOM 2114 N N . GLU A 1 272 ? 4.073 15.883 -5.116 1.00 67.12 272 GLU A N 1
ATOM 2115 C CA . GLU A 1 272 ? 4.715 17.183 -4.856 1.00 67.12 272 GLU A CA 1
ATOM 2116 C C . GLU A 1 272 ? 5.263 17.323 -3.440 1.00 67.12 272 GLU A C 1
ATOM 2118 O O . GLU A 1 272 ? 6.308 17.937 -3.238 1.00 67.12 272 GLU A O 1
ATOM 2123 N N . GLU A 1 273 ? 4.603 16.684 -2.483 1.00 64.94 273 GLU A N 1
ATOM 2124 C CA . GLU A 1 273 ? 4.972 16.729 -1.069 1.00 64.94 273 GLU A CA 1
ATOM 2125 C C . GLU A 1 273 ? 5.899 15.573 -0.660 1.00 64.94 273 GLU A C 1
ATOM 2127 O O . GLU A 1 273 ? 6.396 15.530 0.467 1.00 64.94 273 GLU A O 1
ATOM 2132 N N . CYS A 1 274 ? 6.171 14.634 -1.575 1.00 73.81 274 CYS A N 1
ATOM 2133 C CA . CYS A 1 274 ? 6.994 13.460 -1.305 1.00 73.81 274 CYS A CA 1
ATOM 2134 C C . CYS A 1 274 ? 8.355 13.555 -2.015 1.00 73.81 274 CYS A C 1
ATOM 2136 O O . CYS A 1 274 ? 8.474 14.030 -3.144 1.00 73.81 274 CYS A O 1
ATOM 2138 N N . GLY A 1 275 ? 9.411 13.026 -1.389 1.00 76.25 275 GLY A N 1
ATOM 2139 C CA . GLY A 1 275 ? 10.767 13.009 -1.964 1.00 76.25 275 GLY A CA 1
ATOM 2140 C C . GLY A 1 275 ? 10.928 12.137 -3.221 1.00 76.25 275 GLY A C 1
ATOM 2141 O O . GLY A 1 275 ? 12.044 11.979 -3.707 1.00 76.25 275 GLY A O 1
ATOM 2142 N N . LEU A 1 276 ? 9.835 11.558 -3.733 1.00 85.62 276 LEU A N 1
ATOM 2143 C CA . LEU A 1 276 ? 9.807 10.609 -4.845 1.00 85.62 276 LEU A CA 1
ATOM 2144 C C . LEU A 1 276 ? 9.207 11.185 -6.140 1.00 85.62 276 LEU A C 1
ATOM 2146 O O . LEU A 1 276 ? 8.997 10.424 -7.083 1.00 85.62 276 LEU A O 1
ATOM 2150 N N . LYS A 1 277 ? 8.982 12.509 -6.225 1.00 87.25 277 LYS A N 1
ATOM 2151 C CA . LYS A 1 277 ? 8.404 13.200 -7.403 1.00 87.25 277 LYS A CA 1
ATOM 2152 C C . LYS A 1 277 ? 8.927 12.711 -8.763 1.00 87.25 277 LYS A C 1
ATOM 2154 O O . LYS A 1 277 ? 8.094 12.343 -9.591 1.00 87.25 277 LYS A O 1
ATOM 2159 N N . PRO A 1 278 ? 10.251 12.609 -9.006 1.00 87.00 278 PRO A N 1
ATOM 2160 C CA . PRO A 1 278 ? 10.757 12.150 -10.302 1.00 87.00 278 PRO A CA 1
ATOM 2161 C C . PRO A 1 278 ? 10.351 10.710 -10.648 1.00 87.00 278 PRO A C 1
ATOM 2163 O O . PRO A 1 278 ? 10.023 10.417 -11.794 1.00 87.00 278 PRO A O 1
ATOM 2166 N N . ALA A 1 279 ? 10.345 9.808 -9.662 1.00 88.50 279 ALA A N 1
ATOM 2167 C CA . ALA A 1 279 ? 9.967 8.412 -9.869 1.00 88.50 279 ALA A CA 1
ATOM 2168 C C . ALA A 1 279 ? 8.452 8.244 -10.026 1.00 88.50 279 ALA A C 1
ATOM 2170 O O . ALA A 1 279 ? 8.009 7.433 -10.835 1.00 88.50 279 ALA A O 1
ATOM 2171 N N . GLY A 1 280 ? 7.660 9.011 -9.271 1.00 88.75 280 GLY A N 1
ATOM 2172 C CA . GLY A 1 280 ? 6.202 8.961 -9.330 1.00 88.75 280 GLY A CA 1
ATOM 2173 C C . GLY A 1 280 ? 5.648 9.361 -10.696 1.00 88.75 280 GLY A C 1
ATOM 2174 O O . GLY A 1 280 ? 4.848 8.618 -11.257 1.00 88.75 280 GLY A O 1
ATOM 2175 N N . PHE A 1 281 ? 6.121 10.472 -11.273 1.00 88.12 281 PHE A N 1
ATOM 2176 C CA . PHE A 1 281 ? 5.687 10.880 -12.614 1.00 88.12 281 PHE A CA 1
ATOM 2177 C C . PHE A 1 281 ? 6.059 9.858 -13.679 1.00 88.12 281 PHE A C 1
ATOM 2179 O O . PHE A 1 281 ? 5.203 9.451 -14.458 1.00 88.12 281 PHE A O 1
ATOM 2186 N N . LYS A 1 282 ? 7.302 9.366 -13.646 1.00 88.94 282 LYS A N 1
ATOM 2187 C CA . LYS A 1 282 ? 7.741 8.335 -14.586 1.00 88.94 282 LYS A CA 1
ATOM 2188 C C . LYS A 1 282 ? 6.873 7.077 -14.502 1.00 88.94 282 LYS A C 1
ATOM 2190 O O . LYS A 1 282 ? 6.511 6.516 -15.530 1.00 88.94 282 LYS A O 1
ATOM 2195 N N . ALA A 1 283 ? 6.505 6.655 -13.294 1.00 90.25 283 ALA A N 1
ATOM 2196 C CA . ALA A 1 283 ? 5.620 5.512 -13.107 1.00 90.25 283 ALA A CA 1
ATOM 2197 C C . ALA A 1 283 ? 4.203 5.763 -13.641 1.00 90.25 283 ALA A C 1
ATOM 2199 O O . ALA A 1 283 ? 3.657 4.890 -14.305 1.00 90.25 283 ALA A O 1
ATOM 2200 N N . ILE A 1 284 ? 3.625 6.947 -13.409 1.00 91.06 284 ILE A N 1
ATOM 2201 C CA . ILE A 1 284 ? 2.307 7.326 -13.951 1.00 91.06 284 ILE A CA 1
ATOM 2202 C C . ILE A 1 284 ? 2.306 7.279 -15.481 1.00 91.06 284 ILE A C 1
ATOM 2204 O O . ILE A 1 284 ? 1.377 6.728 -16.073 1.00 91.06 284 ILE A O 1
ATOM 2208 N N . ASP A 1 285 ? 3.348 7.810 -16.117 1.00 89.69 285 ASP A N 1
ATOM 2209 C CA . ASP A 1 285 ? 3.469 7.783 -17.575 1.00 89.69 285 ASP A CA 1
ATOM 2210 C C . ASP A 1 285 ? 3.550 6.341 -18.090 1.00 89.69 285 ASP A C 1
ATOM 2212 O O . ASP A 1 285 ? 2.825 5.970 -19.013 1.00 89.69 285 ASP A O 1
ATOM 2216 N N . MET A 1 286 ? 4.357 5.490 -17.445 1.00 90.88 286 MET A N 1
ATOM 2217 C CA . MET A 1 286 ? 4.437 4.070 -17.798 1.00 90.88 286 MET A CA 1
ATOM 2218 C C . MET A 1 286 ? 3.094 3.353 -17.603 1.00 90.88 286 MET A C 1
ATOM 2220 O O . MET A 1 286 ? 2.695 2.581 -18.469 1.00 90.88 286 MET A O 1
ATOM 2224 N N . LEU A 1 287 ? 2.379 3.610 -16.506 1.00 91.88 287 LEU A N 1
ATOM 2225 C CA . LEU A 1 287 ? 1.060 3.027 -16.237 1.00 91.88 287 LEU A CA 1
ATOM 2226 C C . LEU A 1 287 ? 0.061 3.362 -17.351 1.00 91.88 287 LEU A C 1
ATOM 2228 O O . LEU A 1 287 ? -0.568 2.459 -17.898 1.00 91.88 287 LEU A O 1
ATOM 2232 N N . ARG A 1 288 ? -0.019 4.638 -17.746 1.00 91.56 288 ARG A N 1
ATOM 2233 C CA . ARG A 1 288 ? -0.905 5.093 -18.828 1.00 91.56 288 ARG A CA 1
ATOM 2234 C C . ARG A 1 288 ? -0.564 4.451 -20.170 1.00 91.56 288 ARG A C 1
ATOM 2236 O O . ARG A 1 288 ? -1.464 4.020 -20.882 1.00 91.56 288 ARG A O 1
ATOM 2243 N N . VAL A 1 289 ? 0.725 4.355 -20.506 1.00 90.38 289 VAL A N 1
ATOM 2244 C CA . VAL A 1 289 ? 1.182 3.710 -21.751 1.00 90.38 289 VAL A CA 1
ATOM 2245 C C . VAL A 1 289 ? 0.811 2.222 -21.794 1.00 90.38 289 VAL A C 1
ATOM 2247 O O . VAL A 1 289 ? 0.529 1.706 -22.869 1.00 90.38 289 VAL A O 1
ATOM 2250 N N . ASN A 1 290 ? 0.751 1.546 -20.642 1.00 87.06 290 ASN A N 1
ATOM 2251 C CA . ASN A 1 290 ? 0.345 0.137 -20.530 1.00 87.06 290 ASN A CA 1
ATOM 2252 C C . ASN A 1 290 ? -1.179 -0.030 -20.325 1.00 87.06 290 ASN A C 1
ATOM 2254 O O . ASN A 1 290 ? -1.634 -1.055 -19.825 1.00 87.06 290 ASN A O 1
ATOM 2258 N N . GLY A 1 291 ? -1.980 0.987 -20.666 1.00 84.12 291 GLY A N 1
ATOM 2259 C CA . GLY A 1 291 ? -3.444 0.903 -20.645 1.00 84.12 291 GLY A CA 1
ATOM 2260 C C . GLY A 1 291 ? -4.074 0.855 -19.250 1.00 84.12 291 GLY A C 1
ATOM 2261 O O . GLY A 1 291 ? -5.250 0.521 -19.127 1.00 84.12 291 GLY A O 1
ATOM 2262 N N . VAL A 1 292 ? -3.324 1.185 -18.194 1.00 90.00 292 VAL A N 1
ATOM 2263 C CA . VAL A 1 292 ? -3.860 1.270 -16.830 1.00 90.00 292 VAL A CA 1
ATOM 2264 C C . VAL A 1 292 ? -4.609 2.591 -16.658 1.00 90.00 292 VAL A C 1
ATOM 2266 O O . VAL A 1 292 ? -4.085 3.655 -17.000 1.00 90.00 292 VAL A O 1
ATOM 2269 N N . HIS A 1 293 ? -5.819 2.543 -16.088 1.00 89.69 293 HIS A N 1
ATOM 2270 C CA . HIS A 1 293 ? -6.602 3.750 -15.818 1.00 89.69 293 HIS A CA 1
ATOM 2271 C C . HIS A 1 293 ? -5.992 4.530 -14.651 1.00 89.69 293 HIS A C 1
ATOM 2273 O O . HIS A 1 293 ? -5.926 4.039 -13.523 1.00 89.69 293 HIS A O 1
ATOM 2279 N N . VAL A 1 294 ? -5.538 5.756 -14.915 1.00 91.25 294 VAL A N 1
ATOM 2280 C CA . VAL A 1 294 ? -4.938 6.643 -13.909 1.00 91.25 294 VAL A CA 1
ATOM 2281 C C . VAL A 1 294 ? -5.740 7.936 -13.848 1.00 91.25 294 VAL A C 1
ATOM 2283 O O . VAL A 1 294 ? -5.680 8.738 -14.783 1.00 91.25 294 VAL A O 1
ATOM 2286 N N . SER A 1 295 ? -6.458 8.148 -12.746 1.00 88.50 295 SER A N 1
ATOM 2287 C CA . SER A 1 295 ? -7.394 9.266 -12.584 1.00 88.50 295 SER A CA 1
ATOM 2288 C C . SER A 1 295 ? -7.418 9.771 -11.141 1.00 88.50 295 SER A C 1
ATOM 2290 O O . SER A 1 295 ? -7.187 9.012 -10.200 1.00 88.50 295 SER A O 1
ATOM 2292 N N . GLU A 1 296 ? -7.710 11.058 -10.968 1.00 85.69 296 GLU A N 1
ATOM 2293 C CA . GLU A 1 296 ? -7.982 11.674 -9.662 1.00 85.69 296 GLU A CA 1
ATOM 2294 C C . GLU A 1 296 ? -9.462 11.594 -9.275 1.00 85.69 296 GLU A C 1
ATOM 2296 O O . GLU A 1 296 ? -9.826 11.869 -8.136 1.00 85.69 296 GLU A O 1
ATOM 2301 N N . ASN A 1 297 ? -10.321 11.189 -10.212 1.00 84.56 297 ASN A N 1
ATOM 2302 C CA . ASN A 1 297 ? -11.752 11.104 -10.002 1.00 84.56 297 ASN A CA 1
ATOM 2303 C C . ASN A 1 297 ? -12.165 9.664 -9.673 1.00 84.56 297 ASN A C 1
ATOM 2305 O O . ASN A 1 297 ? -12.216 8.789 -10.540 1.00 84.56 297 ASN A O 1
ATOM 2309 N N . LEU A 1 298 ? -12.484 9.407 -8.406 1.00 77.38 298 LEU A N 1
ATOM 2310 C CA . LEU A 1 298 ? -12.951 8.090 -7.964 1.00 77.38 298 LEU A CA 1
ATOM 2311 C C . LEU A 1 298 ? -14.410 7.808 -8.343 1.00 77.38 298 LEU A C 1
ATOM 2313 O O . LEU A 1 298 ? -14.800 6.644 -8.376 1.00 77.38 298 LEU A O 1
ATOM 2317 N N . ALA A 1 299 ? -15.200 8.819 -8.716 1.00 78.94 299 ALA A N 1
ATOM 2318 C CA . ALA A 1 299 ? -16.552 8.591 -9.227 1.00 78.94 299 ALA A CA 1
ATOM 2319 C C . ALA A 1 299 ? -16.541 7.873 -10.592 1.00 78.94 299 ALA A C 1
ATOM 2321 O O . ALA A 1 299 ? -17.463 7.118 -10.898 1.00 78.94 299 ALA A O 1
ATOM 2322 N N . GLU A 1 300 ? -15.472 8.028 -11.388 1.00 79.25 300 GLU A N 1
ATOM 2323 C CA . GLU A 1 300 ? -15.270 7.243 -12.621 1.00 79.25 300 GLU A CA 1
ATOM 2324 C C . GLU A 1 300 ? -15.187 5.741 -12.327 1.00 79.25 300 GLU A C 1
ATOM 2326 O O . GLU A 1 300 ? -15.696 4.930 -13.097 1.00 79.25 300 GLU A O 1
ATOM 2331 N N . ALA A 1 301 ? -14.608 5.385 -11.178 1.00 70.31 301 ALA A N 1
ATOM 2332 C CA . ALA A 1 301 ? -14.489 4.013 -10.701 1.00 70.31 301 ALA A CA 1
ATOM 2333 C C . ALA A 1 301 ? -15.867 3.386 -10.453 1.00 70.31 301 ALA A C 1
ATOM 2335 O O . ALA A 1 301 ? -16.146 2.278 -10.912 1.00 70.31 301 ALA A O 1
ATOM 2336 N N . GLY A 1 302 ? -16.743 4.127 -9.766 1.00 66.69 302 GLY A N 1
ATOM 2337 C CA . GLY A 1 302 ? -18.121 3.707 -9.511 1.00 66.69 302 GLY A CA 1
ATOM 2338 C C . GLY A 1 302 ? -18.944 3.598 -10.797 1.00 66.69 302 GLY A C 1
ATOM 2339 O O . GLY A 1 302 ? -19.676 2.628 -10.985 1.00 66.69 302 GLY A O 1
ATOM 2340 N N . ALA A 1 303 ? -18.780 4.543 -11.728 1.00 72.12 303 ALA A N 1
ATOM 2341 C CA . ALA A 1 303 ? -19.462 4.501 -13.021 1.00 72.12 303 ALA A CA 1
ATOM 2342 C C . ALA A 1 303 ? -19.033 3.289 -13.869 1.00 72.12 303 ALA A C 1
ATOM 2344 O O . ALA A 1 303 ? -19.887 2.610 -14.440 1.00 72.12 303 ALA A O 1
ATOM 2345 N N . ALA A 1 304 ? -17.734 2.979 -13.916 1.00 68.38 304 ALA A N 1
ATOM 2346 C CA . ALA A 1 304 ? -17.217 1.825 -14.648 1.00 68.38 304 ALA A CA 1
ATOM 2347 C C . ALA A 1 304 ? -17.787 0.499 -14.111 1.00 68.38 304 ALA A C 1
ATOM 2349 O O . ALA A 1 304 ? -18.228 -0.339 -14.900 1.00 68.38 304 ALA A O 1
ATOM 2350 N N . ALA A 1 305 ? -17.868 0.346 -12.784 1.00 61.06 305 ALA A N 1
ATOM 2351 C CA . ALA A 1 305 ? -18.466 -0.825 -12.140 1.00 61.06 305 ALA A CA 1
ATOM 2352 C C . ALA A 1 305 ? -19.962 -0.994 -12.485 1.00 61.06 305 ALA A C 1
ATOM 2354 O O . ALA A 1 305 ? -20.419 -2.093 -12.803 1.00 61.06 305 ALA A O 1
ATOM 2355 N N . LEU A 1 306 ? -20.723 0.108 -12.515 1.00 60.03 306 LEU A N 1
ATOM 2356 C CA . LEU A 1 306 ? -22.161 0.100 -12.821 1.00 60.03 306 LEU A CA 1
ATOM 2357 C C . LEU A 1 306 ? -22.491 -0.260 -14.277 1.00 60.03 306 LEU A C 1
ATOM 2359 O O . LEU A 1 306 ? -23.577 -0.774 -14.542 1.00 60.03 306 LEU A O 1
ATOM 2363 N N . THR A 1 307 ? -21.576 -0.035 -15.224 1.00 61.25 307 THR A N 1
ATOM 2364 C CA . THR A 1 307 ? -21.810 -0.330 -16.655 1.00 61.25 307 THR A CA 1
ATOM 2365 C C . THR A 1 307 ? -21.780 -1.820 -17.021 1.00 61.25 307 THR A C 1
ATOM 2367 O O . THR A 1 307 ? -21.832 -2.169 -18.199 1.00 61.25 307 THR A O 1
ATOM 2370 N N . GLY A 1 308 ? -21.785 -2.715 -16.028 1.00 50.66 308 GLY A N 1
ATOM 2371 C CA . GLY A 1 308 ? -21.976 -4.145 -16.251 1.00 50.66 308 GLY A CA 1
ATOM 2372 C C . GLY A 1 308 ? -20.717 -4.814 -16.778 1.00 50.66 308 GLY A C 1
ATOM 23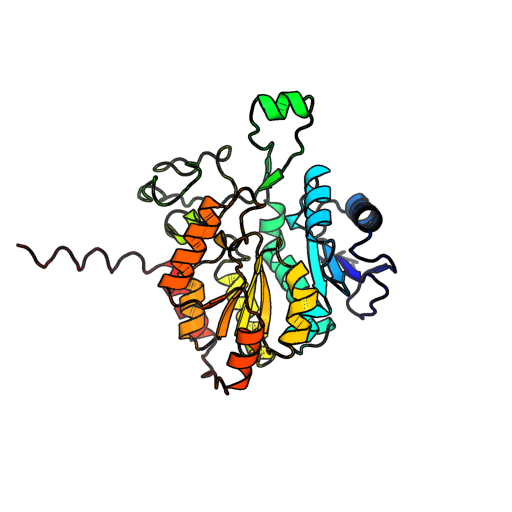73 O O . GLY A 1 308 ? -20.766 -5.549 -17.765 1.00 50.66 308 GLY A O 1
ATOM 2374 N N . TYR A 1 309 ? -19.586 -4.570 -16.113 1.00 53.72 309 TYR A N 1
ATOM 2375 C CA . TYR A 1 309 ? -18.362 -5.309 -16.379 1.00 53.72 309 TYR A CA 1
ATOM 2376 C C . TYR A 1 309 ? -18.572 -6.796 -16.034 1.00 53.72 309 TYR A C 1
ATOM 2378 O O . TYR A 1 309 ? -18.390 -7.233 -14.901 1.00 53.72 309 TYR A O 1
ATOM 2386 N N . ILE A 1 310 ? -18.998 -7.602 -17.012 1.00 54.47 310 ILE A N 1
ATOM 2387 C CA . ILE A 1 310 ? -19.112 -9.055 -16.855 1.00 54.47 310 ILE A CA 1
ATOM 2388 C C . ILE A 1 310 ? -17.707 -9.630 -17.006 1.00 54.47 310 ILE A C 1
ATOM 2390 O O . ILE A 1 310 ? -17.242 -9.915 -18.110 1.00 54.47 310 ILE A O 1
ATOM 2394 N N . ARG A 1 311 ? -17.013 -9.784 -15.876 1.00 61.47 311 ARG A N 1
ATOM 2395 C CA . ARG A 1 311 ? -15.691 -10.409 -15.838 1.00 61.47 311 ARG A CA 1
ATOM 2396 C C . ARG A 1 311 ? -15.782 -11.866 -16.318 1.00 61.47 311 ARG A C 1
ATOM 2398 O O . ARG A 1 311 ? -16.512 -12.659 -15.714 1.00 61.47 311 ARG A O 1
ATOM 2405 N N . PRO A 1 312 ? -15.011 -12.276 -17.340 1.00 62.88 312 PRO A N 1
ATOM 2406 C CA . PRO A 1 312 ? -14.846 -13.689 -17.632 1.00 62.88 312 PRO A CA 1
ATOM 2407 C C . PRO A 1 312 ? -14.079 -14.337 -16.472 1.00 62.88 312 PRO A C 1
ATOM 2409 O O . PRO A 1 312 ? -12.957 -13.936 -16.160 1.00 62.88 312 PRO A O 1
ATOM 2412 N N . LYS A 1 313 ? -14.677 -15.333 -15.803 1.00 66.25 313 LYS A N 1
ATOM 2413 C CA . LYS A 1 313 ? -13.966 -16.107 -14.775 1.00 66.25 313 LYS A CA 1
ATOM 2414 C C . LYS A 1 313 ? -12.789 -16.833 -15.428 1.00 66.25 313 LYS A C 1
ATOM 2416 O O . LYS A 1 313 ? -12.989 -17.637 -16.335 1.00 66.25 313 LYS A O 1
ATOM 2421 N N . LYS A 1 314 ? -11.581 -16.533 -14.958 1.00 71.19 314 LYS A N 1
ATOM 2422 C CA . LYS A 1 314 ? -10.332 -17.204 -15.338 1.00 71.19 314 LYS A CA 1
ATOM 2423 C C . LYS A 1 314 ? -9.936 -18.182 -14.243 1.00 71.19 314 LYS A C 1
ATOM 2425 O O . LYS A 1 314 ? -10.209 -17.922 -13.070 1.00 71.19 314 LYS A O 1
ATOM 2430 N N . SER A 1 315 ? -9.328 -19.305 -14.611 1.00 76.56 315 SER A N 1
ATOM 2431 C CA . SER A 1 315 ? -8.819 -20.239 -13.607 1.00 76.56 315 SER A CA 1
ATOM 2432 C C . SER A 1 315 ? -7.647 -19.600 -12.855 1.00 76.56 315 SER A C 1
ATOM 2434 O O . SER A 1 315 ? -6.935 -18.739 -13.375 1.00 76.56 315 SER A O 1
ATOM 2436 N N . LEU A 1 316 ? -7.420 -20.021 -11.610 1.00 74.81 316 LEU A N 1
ATOM 2437 C CA . LEU A 1 316 ? -6.288 -19.528 -10.824 1.00 74.81 316 LEU A CA 1
ATOM 2438 C C . LEU A 1 316 ? -4.940 -19.841 -11.502 1.00 74.81 316 LEU A C 1
ATOM 2440 O O . LEU A 1 316 ? -3.992 -19.072 -11.369 1.00 74.81 316 LEU A O 1
ATOM 2444 N N . GLU A 1 317 ? -4.864 -20.945 -12.243 1.00 79.12 317 GLU A N 1
ATOM 2445 C CA . GLU A 1 317 ? -3.683 -21.354 -13.009 1.00 79.12 317 GLU A CA 1
ATOM 2446 C C . GLU A 1 317 ? -3.399 -20.379 -14.156 1.00 79.12 317 GLU A C 1
ATOM 2448 O O . GLU A 1 317 ? -2.267 -19.914 -14.280 1.00 79.12 317 GLU A O 1
ATOM 2453 N N . GLU A 1 318 ? -4.427 -19.980 -14.916 1.00 77.69 318 GLU A N 1
ATOM 2454 C CA . GLU A 1 318 ? -4.304 -18.969 -15.979 1.00 77.69 318 GLU A CA 1
ATOM 2455 C C . GLU A 1 318 ? -3.806 -17.627 -15.420 1.00 77.69 318 GLU A C 1
ATOM 2457 O O . GLU A 1 318 ? -2.976 -16.950 -16.028 1.00 77.69 318 GLU A O 1
ATOM 2462 N N . VAL A 1 319 ? -4.286 -17.247 -14.234 1.00 79.44 319 VAL A N 1
ATOM 2463 C CA . VAL A 1 319 ? -3.898 -16.000 -13.558 1.00 79.44 319 VAL A CA 1
ATOM 2464 C C . VAL A 1 319 ? -2.437 -16.044 -13.128 1.00 79.44 319 VAL A C 1
ATOM 2466 O O . VAL A 1 319 ? -1.696 -15.091 -13.368 1.00 79.44 319 VAL A O 1
ATOM 2469 N N . ILE A 1 320 ? -2.010 -17.151 -12.514 1.00 81.44 320 ILE A N 1
ATOM 2470 C CA . ILE A 1 320 ? -0.618 -17.349 -12.095 1.00 81.44 320 ILE A CA 1
ATOM 2471 C C . ILE A 1 320 ? 0.304 -17.344 -13.314 1.00 81.44 320 ILE A C 1
ATOM 2473 O O . ILE A 1 320 ? 1.351 -16.695 -13.282 1.00 81.44 320 ILE A O 1
ATOM 2477 N N . GLU A 1 321 ? -0.080 -18.022 -14.396 1.00 82.56 321 GLU A N 1
ATOM 2478 C CA . GLU A 1 321 ? 0.700 -18.069 -15.629 1.00 82.56 321 GLU A CA 1
ATOM 2479 C C . GLU A 1 321 ? 0.872 -16.672 -16.240 1.00 82.56 321 GLU A C 1
ATOM 2481 O O . GLU A 1 321 ? 1.995 -16.283 -16.566 1.00 82.56 321 GLU A O 1
ATOM 2486 N N . LEU A 1 322 ? -0.207 -15.887 -16.337 1.00 78.12 322 LEU A N 1
ATOM 2487 C CA . LEU A 1 322 ? -0.164 -14.516 -16.853 1.00 78.12 322 LEU A CA 1
ATOM 2488 C C . LEU A 1 322 ? 0.693 -13.596 -15.977 1.00 78.12 322 LEU A C 1
ATOM 2490 O O . LEU A 1 322 ? 1.592 -12.930 -16.489 1.00 78.12 322 LEU A O 1
ATOM 2494 N N . MET A 1 323 ? 0.491 -13.610 -14.655 1.00 76.25 323 MET A N 1
ATOM 2495 C CA . MET A 1 323 ? 1.295 -12.802 -13.727 1.00 76.25 323 MET A CA 1
ATOM 2496 C C . MET A 1 323 ? 2.780 -13.179 -13.762 1.00 76.25 323 MET A C 1
ATOM 2498 O O . MET A 1 323 ? 3.640 -12.310 -13.628 1.00 76.25 323 MET A O 1
ATOM 2502 N N . THR A 1 324 ? 3.094 -14.460 -13.971 1.00 77.62 324 THR A N 1
ATOM 2503 C CA . THR A 1 324 ? 4.477 -14.938 -14.065 1.00 77.62 324 THR A CA 1
ATOM 2504 C C . THR A 1 324 ? 5.104 -14.539 -15.399 1.00 77.62 324 THR A C 1
ATOM 2506 O O . THR A 1 324 ? 6.202 -13.987 -15.410 1.00 77.62 324 THR A O 1
ATOM 2509 N N . LYS A 1 325 ? 4.416 -14.737 -16.533 1.00 76.31 325 LYS A N 1
ATOM 2510 C CA . LYS A 1 325 ? 4.922 -14.353 -17.867 1.00 76.31 325 LYS A CA 1
ATOM 2511 C C . LYS A 1 325 ? 5.281 -12.870 -17.946 1.00 76.31 325 LYS A C 1
ATOM 2513 O O . LYS A 1 325 ? 6.331 -12.531 -18.493 1.00 76.31 325 LYS A O 1
ATOM 2518 N N . SER A 1 326 ? 4.474 -12.003 -17.343 1.00 67.50 326 SER A N 1
ATOM 2519 C CA . SER A 1 326 ? 4.684 -10.550 -17.357 1.00 67.50 326 SER A CA 1
ATOM 2520 C C . SER A 1 326 ? 5.929 -10.081 -16.598 1.00 67.50 326 SER A C 1
ATOM 2522 O O . SER A 1 326 ? 6.407 -8.969 -16.830 1.00 67.50 326 SER A O 1
ATOM 2524 N N . LEU A 1 327 ? 6.507 -10.929 -15.740 1.00 62.44 327 LEU A N 1
ATOM 2525 C CA . LEU A 1 327 ? 7.796 -10.672 -15.088 1.00 62.44 327 LEU A CA 1
ATOM 2526 C C . LEU A 1 327 ? 8.997 -11.016 -15.975 1.00 62.44 327 LEU A C 1
ATOM 2528 O O . LEU A 1 327 ? 10.059 -10.424 -15.801 1.00 62.44 327 LEU A O 1
ATOM 2532 N N . TYR A 1 328 ? 8.852 -11.979 -16.892 1.00 57.84 328 TYR A N 1
ATOM 2533 C CA . TYR A 1 328 ? 9.976 -12.615 -17.595 1.00 57.84 328 TYR A CA 1
ATOM 2534 C C . TYR A 1 328 ? 10.022 -12.346 -19.109 1.00 57.84 328 TYR A C 1
ATOM 2536 O O . TYR A 1 328 ? 11.014 -12.679 -19.755 1.00 57.84 328 TYR A O 1
ATOM 2544 N N . SER A 1 329 ? 9.002 -11.719 -19.702 1.00 51.06 329 SER A N 1
ATOM 2545 C CA . SER A 1 329 ? 8.885 -11.525 -21.160 1.00 51.06 329 SER A CA 1
ATOM 2546 C C . SER A 1 329 ? 9.852 -10.502 -21.792 1.00 51.06 329 SER A C 1
ATOM 2548 O O . SER A 1 329 ? 9.779 -10.260 -22.997 1.00 51.06 329 SER A O 1
ATOM 2550 N N . ALA A 1 330 ? 10.815 -9.953 -21.043 1.00 44.75 330 ALA A N 1
ATOM 2551 C CA . ALA A 1 330 ? 11.775 -8.941 -21.508 1.00 44.75 330 ALA A CA 1
ATOM 2552 C C . ALA A 1 330 ? 12.803 -9.419 -22.567 1.00 44.75 330 ALA A C 1
ATOM 2554 O O . ALA A 1 330 ? 13.766 -8.714 -22.838 1.00 44.75 330 ALA A O 1
ATOM 2555 N N . THR A 1 331 ? 12.636 -10.592 -23.185 1.00 43.28 331 THR A N 1
ATOM 2556 C CA . THR A 1 331 ? 13.627 -11.169 -24.118 1.00 43.28 331 THR A CA 1
ATOM 2557 C C . THR A 1 331 ? 13.193 -11.251 -25.583 1.00 43.28 331 THR A C 1
ATOM 2559 O O . THR A 1 331 ? 14.002 -11.661 -26.411 1.00 43.28 331 THR A O 1
ATOM 2562 N N . SER A 1 332 ? 11.971 -10.852 -25.958 1.00 35.06 332 SER A N 1
ATOM 2563 C CA . SER A 1 332 ? 11.475 -11.115 -27.327 1.00 35.06 332 SER A CA 1
ATOM 2564 C C . SER A 1 332 ? 11.200 -9.899 -28.218 1.00 35.06 332 SER A C 1
ATOM 2566 O O . SER A 1 332 ? 11.105 -10.079 -29.429 1.00 35.06 332 SER A O 1
ATOM 2568 N N . SER A 1 333 ? 11.123 -8.671 -27.695 1.00 32.84 333 SER A N 1
ATOM 2569 C CA . SER A 1 333 ? 10.758 -7.504 -28.521 1.00 32.84 3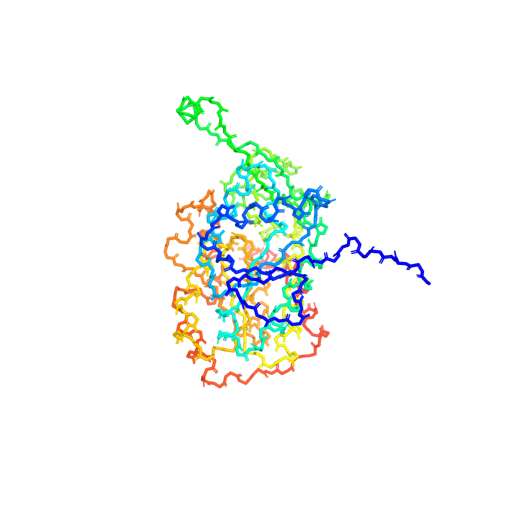33 SER A CA 1
ATOM 2570 C C . SER A 1 333 ? 11.935 -6.677 -29.057 1.00 32.84 333 SER A C 1
ATOM 2572 O O . SER A 1 333 ? 11.746 -5.952 -30.029 1.00 32.84 333 SER A O 1
ATOM 2574 N N . GLU A 1 334 ? 13.156 -6.814 -28.525 1.00 34.91 334 GLU A N 1
ATOM 2575 C CA . GLU A 1 334 ? 14.340 -6.093 -29.048 1.00 34.91 334 GLU A CA 1
ATOM 2576 C C . GLU A 1 334 ? 15.124 -6.858 -30.131 1.00 34.91 334 GLU A C 1
ATOM 2578 O O . GLU A 1 334 ? 16.024 -6.304 -30.759 1.00 34.91 334 GLU A O 1
ATOM 2583 N N . SER A 1 335 ? 14.770 -8.114 -30.423 1.00 30.11 335 SER A N 1
ATOM 2584 C CA . SER A 1 335 ? 15.376 -8.884 -31.522 1.00 30.11 335 SER A CA 1
ATOM 2585 C C . SER A 1 335 ? 14.598 -8.799 -32.844 1.00 30.11 335 SER A C 1
ATOM 2587 O O . SER A 1 335 ? 15.111 -9.229 -33.879 1.00 30.11 335 SER A O 1
ATOM 2589 N N . ALA A 1 336 ? 13.395 -8.210 -32.847 1.00 29.77 336 ALA A N 1
ATOM 2590 C CA . ALA A 1 336 ? 12.538 -8.127 -34.033 1.00 29.77 336 ALA A CA 1
ATOM 2591 C C . ALA A 1 336 ? 12.749 -6.855 -34.881 1.00 29.77 336 ALA A C 1
ATOM 2593 O O . ALA A 1 336 ? 12.457 -6.867 -36.074 1.00 29.77 336 ALA A O 1
ATOM 2594 N N . THR A 1 337 ? 13.306 -5.777 -34.323 1.00 31.28 337 THR A N 1
ATOM 2595 C CA . THR A 1 337 ? 13.514 -4.502 -35.041 1.00 31.28 337 THR A CA 1
ATOM 2596 C C . THR A 1 337 ? 14.865 -4.376 -35.754 1.00 31.28 337 THR A C 1
ATOM 2598 O O . THR A 1 337 ? 15.018 -3.486 -36.581 1.00 31.28 337 THR A O 1
ATOM 2601 N N . ASN A 1 338 ? 15.808 -5.305 -35.550 1.00 30.28 338 ASN A N 1
ATOM 2602 C CA . ASN A 1 338 ? 17.117 -5.311 -36.232 1.00 30.28 338 ASN A CA 1
ATOM 2603 C C . ASN A 1 338 ? 17.221 -6.303 -37.410 1.00 30.28 338 ASN A C 1
ATOM 2605 O O . ASN A 1 338 ? 18.321 -6.649 -37.833 1.00 30.28 338 ASN A O 1
ATOM 2609 N N . ARG A 1 339 ? 16.095 -6.776 -37.965 1.00 30.53 339 ARG A N 1
ATOM 2610 C CA . ARG A 1 339 ? 16.076 -7.630 -39.176 1.00 30.53 339 ARG A CA 1
ATOM 2611 C C . ARG A 1 339 ? 15.364 -7.021 -40.386 1.00 30.53 339 ARG A C 1
ATOM 2613 O O . ARG A 1 339 ? 15.092 -7.732 -41.346 1.00 30.53 339 ARG A O 1
ATOM 2620 N N . ILE A 1 340 ? 15.110 -5.713 -40.380 1.00 35.56 340 ILE A N 1
ATOM 2621 C CA . ILE A 1 340 ? 14.627 -4.983 -41.565 1.00 35.56 340 ILE A CA 1
ATOM 2622 C C . ILE A 1 340 ? 15.580 -3.821 -41.857 1.00 35.56 340 ILE A C 1
ATOM 2624 O O . ILE A 1 340 ? 15.215 -2.653 -41.785 1.00 35.56 340 ILE A O 1
ATOM 2628 N N . SER A 1 341 ? 16.851 -4.141 -42.083 1.00 39.09 341 SER A N 1
ATOM 2629 C CA . SER A 1 341 ? 17.824 -3.325 -42.829 1.00 39.09 341 SER A CA 1
ATOM 2630 C C . SER A 1 341 ? 19.119 -4.131 -42.925 1.00 39.09 341 SER A C 1
ATOM 2632 O O . SER A 1 341 ? 19.978 -4.094 -42.047 1.00 39.09 341 SER A O 1
ATOM 2634 N N . SER A 1 342 ? 19.221 -4.943 -43.972 1.00 33.72 342 SER A N 1
ATOM 2635 C CA . SER A 1 342 ? 20.463 -5.563 -44.440 1.00 33.72 342 SER A CA 1
ATOM 2636 C C . SER A 1 342 ? 20.464 -5.479 -45.951 1.00 33.72 342 SER A C 1
ATOM 2638 O O . SER A 1 342 ? 19.425 -5.878 -46.525 1.00 33.72 342 SER A O 1
#

InterPro domains:
  IPR017896 4Fe-4S ferredoxin-type, iron-sulphur binding domain [PF12837] (167-187)
  IPR017896 4Fe-4S ferredoxin-type, iron-sulphur binding domain [PS51379] (164-195)
  IPR017900 4Fe-4S ferredoxin, iron-sulphur binding, conserved site [PS00198] (173-184)

Organism: NCBI:txid1273541

Foldseek 3Di:
DDPPPPLAQEAEEEECQDDDPPHPYYYNHALQNLVVVVVVVVVVCVVPLLHQYEYEHAACNNLVVNLVVCQQVVGQSLSYDYDYDLQCFAQVDDSVLRVVLVSVLCSVQSVQSVVWDKAQDDDDPVVCVVCVNSGGIGTARDWDFDPPQQDDDQPLQDVQSQDDRNHGNPNSDRRLCSNCQSCVVTTHARCCQAPNVVLSVVVSCVVVVAQAEEEEESNCRNVSSPQSNLLGHLSYRYRYDNALLSHRLLLQLLCVVQLHQAEYADDPCRPVPPPCVVSRVVSVVSNVVSVGHYDNHSNVSSVVSVVDSPGDDDDSVVSSVSSVCSSPVPPPPVVPVPPPDD

Secondary structure (DSSP, 8-state):
------TTPPEEEE-TT---TT-SEE----TT-HHHHHHHHHHHHHH-TT--EEEEES--TTHHHHHHHHHHTT--GGGEEEEEHHHHHHH---HHHHHHHHHHHHHHTHHHHHTPEEE-----HHHHHHTTT----EEEPPPEEPTTGGG--STTT-TTS-EETTEE-TTT-----HHHHH-TTTEEPPTTTSHHHHHHHHHHHHHHT--EEEEEEGGGGGGHHHHHHHH-S--EEEEEES-GGGS-HHHHHHHHHTT-EEEEE--TTTTTTSTTHHHHHHHHHHHHHTT-EEES-THHHHHHHHTT--PPPPPHHHHHHHHHHHHH-TTSSSSSTTSS--

Sequence (342 aa):
MPNGKNDNAVEIVCTGGLVSEKCTRRVEVQLSETSNVINLIENIWADEPSKPILLVVTAFSGFGKLIKEISESGSNPFLIEATGIPETMLSGLPLDTVIEYWAGMLTATLTERKGAKRRSPRVSRREVLRRLFLIPPKYVMLPRLRSVAVNCRRDDVCPFSALEAGRFDEDKCQGCMLCAWTCPEAVEAPLWTGPLGLLYAYRFIDKYGLDGILFICHHKLEQLDKSAVEASPARLLAFHVPCVSWLSPRLLESLVSLGIYVQVYADKNVCEECGLKPAGFKAIDMLRVNGVHVSENLAEAGAAALTGYIRPKKSLEEVIELMTKSLYSATSSESATNRISS

pLDDT: mean 81.74, std 15.17, range [29.77, 97.75]